Protein AF-A0A2V2ZW55-F1 (afdb_monomer_lite)

Foldseek 3Di:
DDDDPNDCPDDDDPPPPVVVVVLVVCLVPDPHSPVSVVVVVCVNQPAFEKDFDPPDDFQDADPDDFKDWTFIATPVRHTQWIWIWGQDPAFKIAIWTGGPNRIDHQVKMKGWDAPVNCVVVVAPHDDGATEIEMDRLGAPVNNRRYDPVSLNVVVRSQSNLPVDPVNHHHFWYKDKWFFAPSCVSVVRTDQLLVQLVVCVVVVDDNLRSNCRGPRNVSLVVVQQSDKDDDPVQDDNGIHIIIRGHD

pLDDT: mean 88.49, std 9.82, range [54.78, 98.56]

Radius of gyration: 20.96 Å; chains: 1; bounding box: 48×48×54 Å

Secondary structure (DSSP, 8-state):
-EEETTEEEE---TT-HHHHHHHHHHHHTSS-HHHHHHHHHHHHHPPEEEEEPTT--TTPPPSSSSEEEEEEEETTS-EEEEEEEEE-SSSEEEEEEEETTEEEEEEEEEEEE-HHHHHTTT-S--TT--EEEEEE---HHHHTTEESHHHHHHHHHHHHHHHSGGG----EEEEEEEB-GGGGGGTSB-HHHHHHHHHHHTT--HHHHHHHSHHHHHHHHTT--EEE--GGGEETTEEEEEEE--

Sequence (246 aa):
ALVYKGEIIAQGSRYDRAYQKVLQDIRKVSYSPEKVGEILESLVNRRRIVSVETGVNLGITPEKGIKMSFRLIDEFGNYAGELIRAQEKGDKLVYSLSVRGKPQKLNCFTRLLDEKSAQANRLPVYGNERMLMGDFNIPKAITDKYSGLGDLVLSDAMAFYQTNKKFGQLDGVIGWWKKATMYEDYGGQSINLTKFWEARAAGKSIEEAALSTFTGSKMKAKGFGKVRYGLQYITENEVIINFLKK

Structure (mmCIF, N/CA/C/O backbone):
data_AF-A0A2V2ZW55-F1
#
_entry.id   AF-A0A2V2ZW55-F1
#
loop_
_atom_site.group_PDB
_atom_site.id
_atom_site.type_symbol
_atom_site.label_atom_id
_atom_site.label_alt_id
_atom_site.label_comp_id
_atom_site.label_asym_id
_atom_site.label_entity_id
_atom_site.label_seq_id
_atom_site.pdbx_PDB_ins_code
_atom_site.Cartn_x
_atom_site.Cartn_y
_atom_site.Cartn_z
_atom_site.occupancy
_atom_site.B_iso_or_equiv
_atom_site.auth_seq_id
_atom_site.auth_comp_id
_atom_site.auth_asym_id
_atom_site.auth_atom_id
_atom_site.pdbx_PDB_model_num
ATOM 1 N N . ALA A 1 1 ? -18.366 -2.497 17.042 1.00 63.94 1 ALA A N 1
ATOM 2 C CA . ALA A 1 1 ? -19.737 -3.021 16.977 1.00 63.94 1 ALA A CA 1
ATOM 3 C C . ALA A 1 1 ? -19.703 -4.527 17.206 1.00 63.94 1 ALA A C 1
ATOM 5 O O . ALA A 1 1 ? -18.785 -5.176 16.710 1.00 63.94 1 ALA A O 1
ATOM 6 N N . LEU A 1 2 ? -20.650 -5.053 17.980 1.00 63.81 2 LEU A N 1
ATOM 7 C CA . LEU A 1 2 ? -21.027 -6.461 17.997 1.00 63.81 2 LEU A CA 1
ATOM 8 C C . LEU A 1 2 ? -21.855 -6.711 16.734 1.00 63.81 2 LEU A C 1
ATOM 10 O O . LEU A 1 2 ? -22.897 -6.082 16.548 1.00 63.81 2 LEU A O 1
ATOM 14 N N . VAL A 1 3 ? -21.353 -7.578 15.859 1.00 62.31 3 VAL A N 1
ATOM 15 C CA . VAL A 1 3 ? -21.998 -7.913 14.586 1.00 62.31 3 VAL A CA 1
ATOM 16 C C . VAL A 1 3 ? -22.410 -9.373 14.618 1.00 62.31 3 VAL A C 1
ATOM 18 O O . VAL A 1 3 ? -21.582 -10.239 14.899 1.00 62.31 3 VAL A O 1
ATOM 21 N N . TYR A 1 4 ? -23.675 -9.649 14.317 1.00 59.94 4 TYR A N 1
ATOM 22 C CA . TYR A 1 4 ? -24.211 -11.000 14.208 1.00 59.94 4 TYR A CA 1
ATOM 23 C C . TYR A 1 4 ? -24.896 -11.155 12.852 1.00 59.94 4 TYR A C 1
ATOM 25 O O . TYR A 1 4 ? -25.740 -10.346 12.490 1.00 59.94 4 TYR A O 1
ATOM 33 N N . LYS A 1 5 ? -24.493 -12.170 12.074 1.00 69.88 5 LYS A N 1
ATOM 34 C CA . LYS A 1 5 ? -25.012 -12.440 10.715 1.00 69.88 5 LYS A CA 1
ATOM 35 C C . LYS A 1 5 ? -24.990 -11.227 9.762 1.00 69.88 5 LYS A C 1
ATOM 37 O O . LYS A 1 5 ? -25.855 -11.086 8.911 1.00 69.88 5 LYS A O 1
ATOM 42 N N . GLY A 1 6 ? -23.974 -10.374 9.883 1.00 54.78 6 GLY A N 1
ATOM 43 C CA . GLY A 1 6 ? -23.827 -9.177 9.046 1.00 54.78 6 GLY A CA 1
ATOM 44 C C . GLY A 1 6 ? -24.572 -7.943 9.561 1.00 54.78 6 GLY A C 1
ATOM 45 O O . GLY A 1 6 ? -24.378 -6.864 9.013 1.00 54.78 6 GLY A O 1
ATOM 46 N N . GLU A 1 7 ? -25.339 -8.062 10.644 1.00 55.34 7 GLU A N 1
ATOM 47 C CA . GLU A 1 7 ? -26.063 -6.947 11.253 1.00 55.34 7 GLU A CA 1
ATOM 48 C C . GLU A 1 7 ? -25.352 -6.435 12.506 1.00 55.34 7 GLU A C 1
ATOM 50 O O . GLU A 1 7 ? -24.885 -7.211 13.345 1.00 55.34 7 GLU A O 1
ATOM 55 N N . ILE A 1 8 ? -25.274 -5.110 12.652 1.00 62.78 8 ILE A N 1
ATOM 56 C CA . ILE A 1 8 ? -24.780 -4.466 13.872 1.00 62.78 8 ILE A CA 1
ATOM 57 C C . ILE A 1 8 ? -25.882 -4.561 14.932 1.00 62.78 8 ILE A C 1
ATOM 59 O O . ILE A 1 8 ? -26.845 -3.804 14.897 1.00 62.78 8 ILE A O 1
ATOM 63 N N . ILE A 1 9 ? -25.723 -5.477 15.888 1.00 67.81 9 ILE A N 1
ATOM 64 C CA . ILE A 1 9 ? -26.694 -5.685 16.977 1.00 67.81 9 ILE A CA 1
ATOM 65 C C . ILE A 1 9 ? -26.342 -4.903 18.250 1.00 67.81 9 ILE A C 1
ATOM 67 O O . ILE A 1 9 ? -27.190 -4.705 19.113 1.00 67.81 9 ILE A O 1
ATOM 71 N N . ALA A 1 10 ? -25.099 -4.428 18.372 1.00 66.06 10 ALA A N 1
ATOM 72 C CA . ALA A 1 10 ? -24.731 -3.411 19.354 1.00 66.06 10 ALA A CA 1
ATOM 73 C C . ALA A 1 10 ? -23.546 -2.580 18.852 1.00 66.06 10 ALA A C 1
ATOM 75 O O . ALA A 1 10 ? -22.557 -3.114 18.343 1.00 66.06 10 ALA A O 1
ATOM 76 N N . GLN A 1 11 ? -23.594 -1.266 19.041 1.00 61.41 11 GLN A N 1
ATOM 77 C CA . GLN A 1 11 ? -22.502 -0.363 18.695 1.00 61.41 11 GLN A CA 1
ATOM 78 C C . GLN A 1 11 ? -22.090 0.441 19.920 1.00 61.41 11 GLN A C 1
ATOM 80 O O . GLN A 1 11 ? -22.917 1.012 20.618 1.00 61.41 11 GLN A O 1
ATOM 85 N N . GLY A 1 12 ? -20.791 0.472 20.181 1.00 60.84 12 GLY A N 1
ATOM 86 C CA . GLY A 1 12 ? -20.220 1.256 21.256 1.00 60.84 12 GLY A CA 1
ATOM 87 C C . GLY A 1 12 ? -18.705 1.173 21.229 1.00 60.84 12 GLY A C 1
ATOM 88 O O . GLY A 1 12 ? -18.099 0.288 20.610 1.00 60.84 12 GLY A O 1
ATOM 89 N N . SER A 1 13 ? -18.081 2.148 21.871 1.00 59.34 13 SER A N 1
ATOM 90 C CA . SER A 1 13 ? -16.637 2.169 22.040 1.00 59.34 13 SER A CA 1
ATOM 91 C C . SER A 1 13 ? -16.241 1.155 23.110 1.00 59.34 13 SER A C 1
ATOM 93 O O . SER A 1 13 ? -16.881 1.076 24.151 1.00 59.34 13 SER A O 1
ATOM 95 N N . ARG A 1 14 ? -15.105 0.461 22.956 1.00 59.03 14 ARG A N 1
ATOM 96 C CA . ARG A 1 14 ? -14.516 -0.322 24.066 1.00 59.03 14 ARG A CA 1
ATOM 97 C C . ARG A 1 14 ? -14.163 0.535 25.296 1.00 59.03 14 ARG A C 1
ATOM 99 O O . ARG A 1 14 ? -13.727 -0.004 26.304 1.00 59.03 14 ARG A O 1
ATOM 106 N N . TYR A 1 15 ? -14.275 1.855 25.188 1.00 57.09 15 TYR A N 1
ATOM 107 C CA . TYR A 1 15 ? -14.063 2.820 26.266 1.00 57.09 15 TYR A CA 1
ATOM 108 C C . TYR A 1 15 ? -15.358 3.336 26.881 1.00 57.09 15 TYR A C 1
ATOM 110 O O . TYR A 1 15 ? -15.317 3.993 27.917 1.00 57.09 15 TYR A O 1
ATOM 118 N N . ASP A 1 16 ? -16.490 3.054 26.247 1.00 69.12 16 ASP A N 1
ATOM 119 C CA . ASP A 1 16 ? -17.788 3.392 26.790 1.00 69.12 16 ASP A CA 1
ATOM 120 C C . ASP A 1 16 ? -18.096 2.408 27.926 1.00 69.12 16 ASP A C 1
ATOM 122 O O . ASP A 1 16 ? -18.148 1.192 27.724 1.00 69.12 16 ASP A O 1
ATOM 126 N N . ARG A 1 17 ? -18.251 2.939 29.144 1.00 72.12 17 ARG A N 1
ATOM 127 C CA . ARG A 1 17 ? -18.572 2.135 30.329 1.00 72.12 17 ARG A CA 1
ATOM 128 C C . ARG A 1 17 ? -19.921 1.438 30.186 1.00 72.12 17 ARG A C 1
ATOM 130 O O . ARG A 1 17 ? -20.047 0.320 30.675 1.00 72.12 17 ARG A O 1
ATOM 137 N N . ALA A 1 18 ? -20.896 2.059 29.522 1.00 75.38 18 ALA A N 1
ATOM 138 C CA . ALA A 1 18 ? -22.182 1.437 29.242 1.00 75.38 18 ALA A CA 1
ATOM 139 C C . ALA A 1 18 ? -22.002 0.271 28.268 1.00 75.38 18 ALA A C 1
ATOM 141 O O . ALA A 1 18 ? -22.482 -0.824 28.542 1.00 75.38 18 ALA A O 1
ATOM 142 N N . TYR A 1 19 ? -21.213 0.451 27.204 1.00 73.44 19 TYR A N 1
ATOM 143 C CA . TYR A 1 19 ? -20.900 -0.639 26.275 1.00 73.44 19 TYR A CA 1
ATOM 144 C C . TYR A 1 19 ? -20.142 -1.785 26.960 1.00 73.44 19 TYR A C 1
ATOM 146 O O . TYR A 1 19 ? -20.514 -2.943 26.819 1.00 73.44 19 TYR A O 1
ATOM 154 N N . GLN A 1 20 ? -19.118 -1.481 27.762 1.00 71.81 20 GLN A N 1
ATOM 155 C CA . GLN A 1 20 ? -18.374 -2.486 28.531 1.00 71.81 20 GLN A CA 1
ATOM 156 C C . GLN A 1 20 ? -19.263 -3.229 29.531 1.00 71.81 20 GLN A C 1
ATOM 158 O O . GLN A 1 20 ? -19.159 -4.449 29.655 1.00 71.81 20 GLN A O 1
ATOM 163 N N . LYS A 1 21 ? -20.163 -2.511 30.210 1.00 79.81 21 LYS A N 1
ATOM 164 C CA . LYS A 1 21 ? -21.155 -3.112 31.103 1.00 79.81 21 LYS A CA 1
ATOM 165 C C . LYS A 1 21 ? -22.078 -4.055 30.332 1.00 79.81 21 LYS A C 1
ATOM 167 O O . LYS A 1 21 ? -22.235 -5.189 30.756 1.00 79.81 21 LYS A O 1
ATOM 172 N N . VAL A 1 22 ? -22.582 -3.643 29.168 1.00 80.31 22 VAL A N 1
ATOM 173 C CA . VAL A 1 22 ? -23.398 -4.497 28.291 1.00 80.31 22 VAL A CA 1
ATOM 174 C C . VAL A 1 22 ? -22.642 -5.764 27.882 1.00 80.31 22 VAL A C 1
ATOM 176 O O . VAL A 1 22 ? -23.205 -6.848 27.973 1.00 80.31 22 VAL A O 1
ATOM 179 N N . LEU A 1 23 ? -21.362 -5.677 27.499 1.00 77.94 23 LEU A N 1
ATOM 180 C CA . LEU A 1 23 ? -20.570 -6.870 27.161 1.00 77.94 23 LEU A CA 1
ATOM 181 C C . LEU A 1 23 ? -20.396 -7.819 28.361 1.00 77.94 23 LEU A C 1
ATOM 183 O O . LEU A 1 23 ? -20.484 -9.036 28.203 1.00 77.94 23 LEU A O 1
ATOM 187 N N . GLN A 1 24 ? -20.165 -7.276 29.559 1.00 79.50 24 GLN A N 1
ATOM 188 C CA . GLN A 1 24 ? -20.060 -8.064 30.792 1.00 79.50 24 GLN A CA 1
ATOM 189 C C . GLN A 1 24 ? -21.393 -8.697 31.186 1.00 79.50 24 GLN A C 1
ATOM 191 O O . GLN A 1 24 ? -21.426 -9.860 31.582 1.00 79.50 24 GLN A O 1
ATOM 196 N N . ASP A 1 25 ? -22.487 -7.955 31.056 1.00 83.25 25 ASP A N 1
ATOM 197 C CA . ASP A 1 25 ? -23.827 -8.441 31.359 1.00 83.25 25 ASP A CA 1
ATOM 198 C C . ASP A 1 25 ? -24.213 -9.556 30.376 1.00 83.25 25 ASP A C 1
ATOM 200 O O . ASP A 1 25 ? -24.638 -10.618 30.825 1.00 83.25 25 ASP A O 1
ATOM 204 N N . ILE A 1 26 ? -23.926 -9.398 29.074 1.00 80.50 26 ILE A N 1
ATOM 205 C CA . ILE A 1 26 ? -24.068 -10.462 28.061 1.00 80.50 26 ILE A CA 1
ATOM 206 C C . ILE A 1 26 ? -23.281 -11.706 28.475 1.00 80.50 26 ILE A C 1
ATOM 208 O O . ILE A 1 26 ? -23.831 -12.806 28.472 1.00 80.50 26 ILE A O 1
ATOM 212 N N . ARG A 1 27 ? -22.011 -11.554 28.869 1.00 79.06 27 ARG A N 1
ATOM 213 C CA . ARG A 1 27 ? -21.183 -12.688 29.303 1.00 79.06 27 ARG A CA 1
ATOM 214 C C . ARG A 1 27 ? -21.785 -13.416 30.508 1.00 79.06 27 ARG A C 1
ATOM 216 O O . ARG A 1 27 ? -21.804 -14.642 30.513 1.00 79.06 27 ARG A O 1
ATOM 223 N N . LYS A 1 28 ? -22.282 -12.680 31.506 1.00 81.06 28 LYS A N 1
ATOM 224 C CA . LYS A 1 28 ? -22.847 -13.243 32.747 1.00 81.06 28 LYS A CA 1
ATOM 225 C C . LYS A 1 28 ? -24.139 -14.021 32.527 1.00 81.06 28 LYS A C 1
ATOM 227 O O . LYS A 1 28 ? -24.356 -15.015 33.207 1.00 81.06 28 LYS A O 1
ATOM 232 N N . VAL A 1 29 ? -24.991 -13.564 31.611 1.00 80.25 29 VAL A N 1
ATOM 233 C CA . VAL A 1 29 ? -26.292 -14.201 31.334 1.00 80.25 29 VAL A CA 1
ATOM 234 C C . VAL A 1 29 ? -26.215 -15.267 30.237 1.00 80.25 29 VAL A C 1
ATOM 236 O O . VAL A 1 29 ? -27.233 -15.836 29.849 1.00 80.25 29 VAL A O 1
ATOM 239 N N . SER A 1 30 ? -25.019 -15.533 29.709 1.00 76.38 30 SER A N 1
ATOM 240 C CA . SER A 1 30 ? -24.812 -16.500 28.634 1.00 76.38 30 SER A CA 1
ATOM 241 C C . SER A 1 30 ? -24.722 -17.929 29.155 1.00 76.38 30 SER A C 1
ATOM 243 O O . SER A 1 30 ? -24.063 -18.197 30.151 1.00 76.38 30 SER A O 1
ATOM 245 N N . TYR A 1 31 ? -25.300 -18.870 28.404 1.00 77.88 31 TYR A N 1
ATOM 246 C CA . TYR A 1 31 ? -25.248 -20.307 28.707 1.00 77.88 31 TYR A CA 1
ATOM 247 C C . TYR A 1 31 ? -23.815 -20.877 28.741 1.00 77.88 31 TYR A C 1
ATOM 249 O O . TYR A 1 31 ? -23.550 -21.855 29.428 1.00 77.88 31 TYR A O 1
ATOM 257 N N . SER A 1 32 ? -22.879 -20.259 28.010 1.00 82.69 32 SER A N 1
ATOM 258 C CA . SER A 1 32 ? -21.445 -20.573 28.060 1.00 82.69 32 SER A CA 1
ATOM 259 C C . SER A 1 32 ? -20.629 -19.275 28.176 1.00 82.69 32 SER A C 1
ATOM 261 O O . SER A 1 32 ? -20.260 -18.680 27.155 1.00 82.69 32 SER A O 1
ATOM 263 N N . PRO A 1 33 ? -20.387 -18.789 29.407 1.00 80.00 33 PRO A N 1
ATOM 264 C CA . PRO A 1 33 ? -19.668 -17.539 29.668 1.00 80.00 33 PRO A CA 1
ATOM 265 C C . PRO A 1 33 ? -18.233 -17.516 29.131 1.00 80.00 33 PRO A C 1
ATOM 267 O O . PRO A 1 33 ? -17.718 -16.446 28.792 1.00 80.00 33 PRO A O 1
ATOM 270 N N . GLU A 1 34 ? -17.580 -18.674 29.054 1.00 79.38 34 GLU A N 1
ATOM 271 C CA . GLU A 1 34 ? -16.225 -18.841 28.521 1.00 79.38 34 GLU A CA 1
ATOM 272 C C . GLU A 1 34 ? -16.229 -18.596 27.014 1.00 79.38 34 GLU A C 1
ATOM 274 O O . GLU A 1 34 ? -15.548 -17.693 26.528 1.00 79.38 34 GLU A O 1
ATOM 279 N N . LYS A 1 35 ? -17.096 -19.312 26.288 1.00 77.19 35 LYS A N 1
ATOM 280 C CA . LYS A 1 35 ? -17.226 -19.197 24.832 1.00 77.19 35 LYS A CA 1
ATOM 281 C C . LYS A 1 35 ? -17.661 -17.798 24.405 1.00 77.19 35 LYS A C 1
ATOM 283 O O . LYS A 1 35 ? -17.165 -17.256 23.422 1.00 77.19 35 LYS A O 1
ATOM 288 N N . VAL A 1 36 ? -18.578 -17.181 25.151 1.00 77.12 36 VAL A N 1
ATOM 289 C CA . VAL A 1 36 ? -18.979 -15.791 24.895 1.00 77.12 36 VAL A CA 1
ATOM 290 C C . VAL A 1 36 ? -17.847 -14.819 25.228 1.00 77.12 36 VAL A C 1
ATOM 292 O O . VAL A 1 36 ? -17.640 -13.867 24.480 1.00 77.12 36 VAL A O 1
ATOM 295 N N . GLY A 1 37 ? -17.062 -15.079 26.276 1.00 74.50 37 GLY A N 1
ATOM 296 C CA . GLY A 1 37 ? -15.841 -14.328 26.575 1.00 74.50 37 GLY A CA 1
ATOM 297 C C . GLY A 1 37 ? -14.860 -14.303 25.399 1.00 74.50 37 GLY A C 1
ATOM 298 O O . GLY A 1 37 ? -14.456 -13.221 24.974 1.00 74.50 37 GLY A O 1
ATOM 299 N N . GLU A 1 38 ? -14.558 -15.464 24.816 1.00 77.44 38 GLU A N 1
ATOM 300 C CA . GLU A 1 38 ? -13.671 -15.591 23.647 1.00 77.44 38 GLU A CA 1
ATOM 301 C C . GLU A 1 38 ? -14.188 -14.802 22.434 1.00 77.44 38 GLU A C 1
ATOM 303 O O . GLU A 1 38 ? -13.438 -14.069 21.781 1.00 77.44 38 GLU A O 1
ATOM 308 N N . ILE A 1 39 ? -15.493 -14.892 22.151 1.00 76.12 39 ILE A N 1
ATOM 309 C CA . ILE A 1 39 ? -16.126 -14.145 21.055 1.00 76.12 39 ILE A CA 1
ATOM 310 C C . ILE A 1 39 ? -15.987 -12.636 21.285 1.00 76.12 39 ILE A C 1
ATOM 312 O O . ILE A 1 39 ? -15.598 -11.901 20.374 1.00 76.12 39 ILE A O 1
ATOM 316 N N . LEU A 1 40 ? -16.264 -12.161 22.499 1.00 73.81 40 LEU A N 1
ATOM 317 C CA . LEU A 1 40 ? -16.156 -10.745 22.843 1.00 73.81 40 LEU A CA 1
ATOM 318 C C . LEU A 1 40 ? -14.712 -10.237 22.745 1.00 73.81 40 LEU A C 1
ATOM 320 O O . LEU A 1 40 ? -14.482 -9.152 22.204 1.00 73.81 40 LEU A O 1
ATOM 324 N N . GLU A 1 41 ? -13.731 -11.019 23.194 1.00 74.50 41 GLU A N 1
ATOM 325 C CA . GLU A 1 41 ? -12.313 -10.678 23.037 1.00 74.50 41 GLU A CA 1
ATOM 326 C C . GLU A 1 41 ? -11.901 -10.597 21.567 1.00 74.50 41 GLU A C 1
ATOM 328 O O . GLU A 1 41 ? -11.230 -9.635 21.174 1.00 74.50 41 GLU A O 1
ATOM 333 N N . SER A 1 42 ? -12.363 -11.537 20.735 1.00 74.50 42 SER A N 1
ATOM 334 C CA . SER A 1 42 ? -12.105 -11.515 19.291 1.00 74.50 42 SER A CA 1
ATOM 335 C C . SER A 1 42 ? -12.645 -10.239 18.635 1.00 74.50 42 SER A C 1
ATOM 337 O O . SER A 1 42 ? -11.983 -9.653 17.782 1.00 74.50 42 SER A O 1
ATOM 339 N N . LEU A 1 43 ? -13.792 -9.728 19.095 1.00 72.00 43 LEU A N 1
ATOM 340 C CA . LEU A 1 43 ? -14.396 -8.490 18.595 1.00 72.00 43 LEU A CA 1
ATOM 341 C C . LEU A 1 43 ? -13.648 -7.241 19.069 1.00 72.00 43 LEU A C 1
ATOM 343 O O . LEU A 1 43 ? -13.529 -6.262 18.328 1.00 72.00 43 LEU A O 1
ATOM 347 N N . VAL A 1 44 ? -13.137 -7.250 20.301 1.00 71.50 44 VAL A N 1
ATOM 348 C CA . VAL A 1 44 ? -12.373 -6.126 20.865 1.00 71.50 44 VAL A CA 1
ATOM 349 C C . VAL A 1 44 ? -10.978 -6.023 20.242 1.00 71.50 44 VAL A C 1
ATOM 351 O O . VAL A 1 44 ? -10.494 -4.904 20.006 1.00 71.50 44 VAL A O 1
ATOM 354 N N . ASN A 1 45 ? -10.356 -7.171 19.968 1.00 75.50 45 ASN A N 1
ATOM 355 C CA . ASN A 1 45 ? -8.991 -7.296 19.454 1.00 75.50 45 ASN A CA 1
ATOM 356 C C . ASN A 1 45 ? -8.922 -7.546 17.943 1.00 75.50 45 ASN A C 1
ATOM 358 O O . ASN A 1 45 ? -7.829 -7.722 17.406 1.00 75.50 45 ASN A O 1
ATOM 362 N N . ARG A 1 46 ? -10.062 -7.514 17.245 1.00 83.94 46 ARG A N 1
ATOM 363 C CA . ARG A 1 46 ? -10.119 -7.664 15.790 1.00 83.94 46 ARG A CA 1
ATOM 364 C C . ARG A 1 46 ? -9.205 -6.665 15.080 1.00 83.94 46 ARG A C 1
ATOM 366 O O . ARG A 1 46 ? -9.108 -5.489 15.459 1.00 83.94 46 ARG A O 1
ATOM 373 N N . ARG A 1 47 ? -8.633 -7.118 13.968 1.00 90.56 47 ARG A N 1
ATOM 374 C CA . ARG A 1 47 ? -8.034 -6.245 12.961 1.00 90.56 47 ARG A CA 1
ATOM 375 C C . ARG A 1 47 ? -9.129 -5.370 12.350 1.00 90.56 47 ARG A C 1
ATOM 377 O O . ARG A 1 47 ? -10.153 -5.884 11.908 1.00 90.56 47 ARG A O 1
ATOM 384 N N . ARG A 1 48 ? -8.927 -4.056 12.342 1.00 91.00 48 ARG A N 1
ATOM 385 C CA . ARG A 1 48 ? -9.890 -3.072 11.825 1.00 91.00 48 ARG A CA 1
ATOM 386 C C . ARG A 1 48 ? -9.566 -2.736 10.381 1.00 91.00 48 ARG A C 1
ATOM 388 O O . ARG A 1 48 ? -8.393 -2.556 10.043 1.00 91.00 48 ARG A O 1
ATOM 395 N N . ILE A 1 49 ? -10.578 -2.630 9.533 1.00 93.75 49 ILE A N 1
ATOM 396 C CA . ILE A 1 49 ? -10.410 -2.090 8.182 1.00 93.75 49 ILE A CA 1
ATOM 397 C C . ILE A 1 49 ? -10.587 -0.583 8.290 1.00 93.75 49 ILE A C 1
ATOM 399 O O . ILE A 1 49 ? -11.658 -0.129 8.677 1.00 93.75 49 ILE A O 1
ATOM 403 N N . VAL A 1 50 ? -9.531 0.185 8.012 1.00 95.06 50 VAL A N 1
ATOM 404 C CA . VAL A 1 50 ? -9.583 1.646 8.128 1.00 95.06 50 VAL A CA 1
ATOM 405 C C . VAL A 1 50 ? -9.690 2.325 6.774 1.00 95.06 50 VAL A C 1
ATOM 407 O O . VAL A 1 50 ? -9.078 1.903 5.791 1.00 95.06 50 VAL A O 1
ATOM 410 N N . SER A 1 51 ? -10.449 3.412 6.757 1.00 95.06 51 SER A N 1
ATOM 411 C CA . SER A 1 51 ? -10.637 4.302 5.614 1.00 95.06 51 SER A CA 1
ATOM 412 C C . SER A 1 51 ? -10.763 5.748 6.097 1.00 95.06 51 SER A C 1
ATOM 414 O O . SER A 1 51 ? -10.844 5.998 7.301 1.00 95.06 51 SER A O 1
ATOM 416 N N . VAL A 1 52 ? -10.728 6.703 5.170 1.00 94.69 52 VAL A N 1
ATOM 417 C CA . VAL A 1 52 ? -11.087 8.097 5.467 1.00 94.69 52 VAL A CA 1
ATOM 418 C C . VAL A 1 52 ? -12.600 8.265 5.433 1.00 94.69 52 VAL A C 1
ATOM 420 O O . VAL A 1 52 ? -13.294 7.490 4.779 1.00 94.69 52 VAL A O 1
ATOM 423 N N . GLU A 1 53 ? -13.109 9.278 6.131 1.00 88.19 53 GLU A N 1
ATOM 424 C CA . GLU A 1 53 ? -14.534 9.612 6.092 1.00 88.19 53 GLU A CA 1
ATOM 425 C C . GLU A 1 53 ? -15.005 9.921 4.660 1.00 88.19 53 GLU A C 1
ATOM 427 O O . GLU A 1 53 ? -14.274 10.481 3.837 1.00 88.19 53 GLU A O 1
ATOM 432 N N . THR A 1 54 ? -16.245 9.540 4.353 1.00 82.88 54 THR A N 1
ATOM 433 C CA . THR A 1 54 ? -16.859 9.796 3.047 1.00 82.88 54 THR A CA 1
ATOM 434 C C . THR A 1 54 ? -16.880 11.295 2.748 1.00 82.88 54 THR A C 1
ATOM 436 O O . THR A 1 54 ? -17.228 12.100 3.607 1.00 82.88 54 THR A O 1
ATOM 439 N N . GLY A 1 55 ? -16.528 11.673 1.516 1.00 82.06 55 GLY A N 1
ATOM 440 C CA . GLY A 1 55 ? -16.472 13.076 1.086 1.00 82.06 55 GLY A CA 1
ATOM 441 C C . GLY A 1 55 ? -15.134 13.772 1.356 1.00 82.06 55 GLY A C 1
ATOM 442 O O . GLY A 1 55 ? -14.954 14.917 0.948 1.00 82.06 55 GLY A O 1
ATOM 443 N N . VAL A 1 56 ? -14.170 13.092 1.987 1.00 88.44 56 VAL A N 1
ATOM 444 C CA . VAL A 1 56 ? -12.802 13.603 2.117 1.00 88.44 56 VAL A CA 1
ATOM 445 C C . VAL A 1 56 ? -12.076 13.498 0.775 1.00 88.44 56 VAL A C 1
ATOM 447 O O . VAL A 1 56 ? -11.867 12.409 0.240 1.00 88.44 56 VAL A O 1
ATOM 450 N N . ASN A 1 57 ? -11.637 14.643 0.254 1.00 88.81 57 ASN A N 1
ATOM 451 C CA . ASN A 1 57 ? -10.806 14.700 -0.943 1.00 88.81 57 ASN A CA 1
ATOM 452 C C . ASN A 1 57 ? -9.355 14.359 -0.590 1.00 88.81 57 ASN A C 1
ATOM 454 O O . ASN A 1 57 ? -8.692 15.095 0.138 1.00 88.81 57 ASN A O 1
ATOM 458 N N . LEU A 1 58 ? -8.850 13.250 -1.128 1.00 92.69 58 LEU A N 1
ATOM 459 C CA . LEU A 1 58 ? -7.433 12.903 -1.040 1.00 92.69 58 LEU A CA 1
ATOM 460 C C . LEU A 1 58 ? -6.591 13.783 -1.974 1.00 92.69 58 LEU A C 1
ATOM 462 O O . LEU A 1 58 ? -7.096 14.378 -2.925 1.00 92.69 58 LEU A O 1
ATOM 466 N N . GLY A 1 59 ? -5.289 13.865 -1.716 1.00 90.12 59 GLY A N 1
ATOM 467 C CA . GLY A 1 59 ? -4.346 14.595 -2.564 1.00 90.12 59 GLY A CA 1
ATOM 468 C C . GLY A 1 59 ? -4.340 16.113 -2.381 1.00 90.12 59 GLY A C 1
ATOM 469 O O . GLY A 1 59 ? -3.391 16.760 -2.813 1.00 90.12 59 GLY A O 1
ATOM 470 N N . ILE A 1 60 ? -5.322 16.686 -1.680 1.00 89.00 60 ILE A N 1
ATOM 471 C CA . ILE A 1 60 ? -5.407 18.135 -1.452 1.00 89.00 60 ILE A CA 1
ATOM 472 C C . ILE A 1 60 ? -4.183 18.660 -0.698 1.00 89.00 60 ILE A C 1
ATOM 474 O O . ILE A 1 60 ? -3.688 18.021 0.228 1.00 89.00 60 ILE A O 1
ATOM 478 N N . THR A 1 61 ? -3.670 19.826 -1.076 1.00 84.25 61 THR A N 1
ATOM 479 C CA . THR A 1 61 ? -2.610 20.514 -0.326 1.00 84.25 61 THR A CA 1
ATOM 480 C C . THR A 1 61 ? -3.185 21.203 0.913 1.00 84.25 61 THR A C 1
ATOM 482 O O . THR A 1 61 ? -4.308 21.700 0.850 1.00 84.25 61 THR A O 1
ATOM 485 N N . PRO A 1 62 ? -2.449 21.264 2.038 1.00 82.44 62 PRO A N 1
ATOM 486 C CA . PRO A 1 62 ? -2.894 22.026 3.201 1.00 82.44 62 PRO A CA 1
ATOM 487 C C . PRO A 1 62 ? -2.986 23.518 2.880 1.00 82.44 62 PRO A C 1
ATOM 489 O O . PRO A 1 62 ? -2.100 24.067 2.231 1.00 82.44 62 PRO A O 1
ATOM 492 N N . GLU A 1 63 ? -4.037 24.178 3.372 1.00 75.75 63 GLU A N 1
ATOM 493 C CA . GLU A 1 63 ? -4.200 25.635 3.243 1.00 75.75 63 GLU A CA 1
ATOM 494 C C . GLU A 1 63 ? -3.088 26.399 3.976 1.00 75.75 63 GLU A C 1
ATOM 496 O O . GLU A 1 63 ? -2.659 27.466 3.540 1.00 75.75 63 GLU A O 1
ATOM 501 N N . LYS A 1 64 ? -2.609 25.845 5.100 1.00 73.88 64 LYS A N 1
ATOM 502 C CA . LYS A 1 64 ? -1.506 26.383 5.904 1.00 73.88 64 LYS A CA 1
ATOM 503 C C . LYS A 1 64 ? -0.604 25.256 6.408 1.00 73.88 64 LYS A C 1
ATOM 505 O O . LYS A 1 64 ? -1.080 24.222 6.869 1.00 73.88 64 LYS A O 1
ATOM 510 N N . GLY A 1 65 ? 0.708 25.491 6.395 1.00 77.00 65 GLY A N 1
ATOM 511 C CA . GLY A 1 65 ? 1.714 24.541 6.878 1.00 77.00 65 GLY A CA 1
ATOM 512 C C . GLY A 1 65 ? 2.055 23.432 5.876 1.00 77.00 65 GLY A C 1
ATOM 513 O O . GLY A 1 65 ? 1.735 23.517 4.698 1.00 77.00 65 GLY A O 1
ATOM 514 N N . ILE A 1 66 ? 2.749 22.394 6.352 1.00 80.50 66 ILE A N 1
ATOM 515 C CA . ILE A 1 66 ? 3.267 21.286 5.520 1.00 80.50 66 ILE A CA 1
ATOM 516 C C . ILE A 1 66 ? 2.557 19.947 5.762 1.00 80.50 66 ILE A C 1
ATOM 518 O O . ILE A 1 66 ? 2.899 18.947 5.130 1.00 80.50 66 ILE A O 1
ATOM 522 N N . LYS A 1 67 ? 1.608 19.903 6.707 1.00 89.31 67 LYS A N 1
ATOM 523 C CA . LYS A 1 67 ? 0.937 18.676 7.154 1.00 89.31 67 LYS A CA 1
ATOM 524 C C . LYS A 1 67 ? -0.539 18.687 6.779 1.00 89.31 67 LYS A C 1
ATOM 526 O O . LYS A 1 67 ? -1.212 19.691 6.976 1.00 89.31 67 LYS A O 1
ATOM 531 N N . MET A 1 68 ? -1.028 17.547 6.309 1.00 92.25 68 MET A N 1
ATOM 532 C CA . MET A 1 68 ? -2.444 17.246 6.106 1.00 92.25 68 MET A CA 1
ATOM 533 C C . MET A 1 68 ? -2.819 16.083 7.027 1.00 92.25 68 MET A C 1
ATOM 535 O O . MET A 1 68 ? -2.088 15.093 7.070 1.00 92.25 68 MET A O 1
ATOM 539 N N . SER A 1 69 ? -3.921 16.203 7.768 1.00 92.75 69 SER A N 1
ATOM 540 C CA . SER A 1 69 ? -4.428 15.146 8.652 1.00 92.75 69 SER A CA 1
ATOM 541 C C . SER A 1 69 ? -5.733 14.596 8.094 1.00 92.75 69 SER A C 1
ATOM 543 O O . SER A 1 69 ? -6.650 15.358 7.799 1.00 92.75 69 SER A O 1
ATOM 545 N N . PHE A 1 70 ? -5.817 13.277 7.970 1.00 94.44 70 PHE A N 1
ATOM 546 C CA . PHE A 1 70 ? -7.010 12.568 7.543 1.00 94.44 70 PHE A CA 1
ATOM 547 C C . PHE A 1 70 ? -7.552 11.751 8.705 1.00 94.44 70 PHE A C 1
ATOM 549 O O . PHE A 1 70 ? -6.894 10.828 9.192 1.00 94.44 70 PHE A O 1
ATOM 556 N N . ARG A 1 71 ? -8.773 12.066 9.131 1.00 95.06 71 ARG A N 1
ATOM 557 C CA . ARG A 1 71 ? -9.485 11.283 10.136 1.00 95.06 71 ARG A CA 1
ATOM 558 C C . ARG A 1 71 ? -9.777 9.885 9.592 1.00 95.06 71 ARG A C 1
ATOM 560 O O . ARG A 1 71 ? -10.368 9.740 8.524 1.00 95.06 71 ARG A O 1
ATOM 567 N N . LEU A 1 72 ? -9.353 8.866 10.336 1.00 95.31 72 LEU A N 1
ATOM 568 C CA . LEU A 1 72 ? -9.583 7.465 10.007 1.00 95.31 72 LEU A CA 1
ATOM 569 C C . LEU A 1 72 ? -10.789 6.930 10.769 1.00 95.31 72 LEU A C 1
ATOM 571 O O . LEU A 1 72 ? -10.878 7.082 11.992 1.00 95.31 72 LEU A O 1
ATOM 575 N N . ILE A 1 73 ? -11.655 6.227 10.051 1.00 93.06 73 ILE A N 1
ATOM 576 C CA . ILE A 1 73 ? -12.771 5.462 10.598 1.00 93.06 73 ILE A CA 1
ATOM 577 C C . ILE A 1 73 ? -12.587 3.975 10.304 1.00 93.06 73 ILE A C 1
ATOM 579 O O . ILE A 1 73 ? -11.990 3.600 9.292 1.00 93.06 73 ILE A O 1
ATOM 583 N N . ASP A 1 74 ? -13.061 3.130 11.217 1.00 90.69 74 ASP A N 1
ATOM 584 C CA . ASP A 1 74 ? -13.183 1.695 10.981 1.00 90.69 74 ASP A CA 1
ATOM 585 C C . ASP A 1 74 ? -14.412 1.376 10.111 1.00 90.69 74 ASP A C 1
ATOM 587 O O . ASP A 1 74 ? -15.220 2.254 9.805 1.00 90.69 74 ASP A O 1
ATOM 591 N N . GLU A 1 75 ? -14.577 0.115 9.718 1.00 87.00 75 GLU A N 1
ATOM 592 C CA . GLU A 1 75 ? -15.693 -0.345 8.875 1.00 87.00 75 GLU A CA 1
ATOM 593 C C . GLU A 1 75 ? -17.086 -0.161 9.507 1.00 87.00 75 GLU A C 1
ATOM 595 O O . GLU A 1 75 ? -18.096 -0.394 8.852 1.00 87.00 75 GLU A O 1
ATOM 600 N N . PHE A 1 76 ? -17.153 0.264 10.770 1.00 83.88 76 PHE A N 1
ATOM 601 C CA . PHE A 1 76 ? -18.388 0.579 11.484 1.00 83.88 76 PHE A CA 1
ATOM 602 C C . PHE A 1 76 ? -18.523 2.082 11.777 1.00 83.88 76 PHE A C 1
ATOM 604 O O . PHE A 1 76 ? -19.332 2.474 12.618 1.00 83.88 76 PHE A O 1
ATOM 611 N N . GLY A 1 77 ? -17.697 2.927 11.153 1.00 84.44 77 GLY A N 1
ATOM 612 C CA . GLY A 1 77 ? -17.713 4.378 11.345 1.00 84.44 77 GLY A CA 1
ATOM 613 C C . GLY A 1 77 ? -17.085 4.855 12.657 1.00 84.44 77 GLY A C 1
ATOM 614 O O . GLY A 1 77 ? -17.162 6.041 12.977 1.00 84.44 77 GLY A O 1
ATOM 615 N N . ASN A 1 78 ? -16.450 3.976 13.443 1.00 84.69 78 ASN A N 1
ATOM 616 C CA . ASN A 1 78 ? -15.810 4.400 14.688 1.00 84.69 78 ASN A CA 1
ATOM 617 C C . ASN A 1 78 ? -14.453 5.031 14.393 1.00 84.69 78 ASN A C 1
ATOM 619 O O . ASN A 1 78 ? -13.663 4.496 13.619 1.00 84.69 78 ASN A O 1
ATOM 623 N N . TYR A 1 79 ? -14.130 6.108 15.104 1.00 88.38 79 TYR A N 1
ATOM 624 C CA . TYR A 1 79 ? -12.817 6.736 15.015 1.00 88.38 79 TYR A CA 1
ATOM 625 C C . TYR A 1 79 ? -11.680 5.742 15.329 1.00 88.38 79 TYR A C 1
ATOM 627 O O . TYR A 1 79 ? -11.634 5.120 16.400 1.00 88.38 79 TYR A O 1
ATOM 635 N N . ALA A 1 80 ? -10.745 5.612 14.389 1.00 90.56 80 ALA A N 1
ATOM 636 C CA . ALA A 1 80 ? -9.601 4.705 14.448 1.00 90.56 80 ALA A CA 1
ATOM 637 C C . ALA A 1 80 ? -8.257 5.432 14.630 1.00 90.56 80 ALA A C 1
ATOM 639 O O . ALA A 1 80 ? -7.280 4.805 15.044 1.00 90.56 80 ALA A O 1
ATOM 640 N N . GLY A 1 81 ? -8.208 6.741 14.378 1.00 93.56 81 GLY A N 1
ATOM 641 C CA . GLY A 1 81 ? -6.995 7.549 14.466 1.00 93.56 81 GLY A CA 1
ATOM 642 C C . GLY A 1 81 ? -6.948 8.619 13.383 1.00 93.56 81 GLY A C 1
ATOM 643 O O . GLY A 1 81 ? -7.969 8.968 12.796 1.00 93.56 81 GLY A O 1
ATOM 644 N N . GLU A 1 82 ? -5.751 9.113 13.099 1.00 95.50 82 GLU A N 1
ATOM 645 C CA . GLU A 1 82 ? -5.493 10.048 12.006 1.00 95.50 82 GLU A CA 1
ATOM 646 C C . GLU A 1 82 ? -4.282 9.599 11.198 1.00 95.50 82 GLU A C 1
ATOM 648 O O . GLU A 1 82 ? -3.224 9.317 11.766 1.00 95.50 82 GLU A O 1
ATOM 653 N N . LEU A 1 83 ? -4.421 9.562 9.876 1.00 95.69 83 LEU A N 1
ATOM 654 C CA . LEU A 1 83 ? -3.288 9.455 8.967 1.00 95.69 83 LEU A CA 1
ATOM 655 C C . LEU A 1 83 ? -2.792 10.865 8.664 1.00 95.69 83 LEU A C 1
ATOM 657 O O . LEU A 1 83 ? -3.531 11.688 8.135 1.00 95.69 83 LEU A O 1
ATOM 661 N N . ILE A 1 84 ? -1.534 11.141 8.974 1.00 94.56 84 ILE A N 1
ATOM 662 C CA . ILE A 1 84 ? -0.929 12.451 8.776 1.00 94.56 84 ILE A CA 1
ATOM 663 C C . ILE A 1 84 ? 0.074 12.335 7.638 1.00 94.56 84 ILE A C 1
ATOM 665 O O . ILE A 1 84 ? 1.056 11.598 7.743 1.00 94.56 84 ILE A O 1
ATOM 669 N N . ARG A 1 85 ? -0.146 13.091 6.566 1.00 94.38 85 ARG A N 1
ATOM 670 C CA . ARG A 1 85 ? 0.832 13.277 5.495 1.00 94.38 85 ARG A CA 1
ATOM 671 C C . ARG A 1 85 ? 1.622 14.554 5.741 1.00 94.38 85 ARG A C 1
ATOM 673 O O . ARG A 1 85 ? 1.033 15.597 6.017 1.00 94.38 85 ARG A O 1
ATOM 680 N N . ALA A 1 86 ? 2.935 14.504 5.554 1.00 92.62 86 ALA A N 1
ATOM 681 C CA . ALA A 1 86 ? 3.782 15.686 5.450 1.00 92.62 86 ALA A CA 1
ATOM 682 C C . ALA A 1 86 ? 4.547 15.688 4.123 1.00 92.62 86 ALA A C 1
ATOM 684 O O . ALA A 1 86 ? 5.028 14.644 3.680 1.00 92.62 86 ALA A O 1
ATOM 685 N N . GLN A 1 87 ? 4.678 16.861 3.506 1.00 90.06 87 GLN A N 1
ATOM 686 C CA . GLN A 1 87 ? 5.594 17.058 2.384 1.00 90.06 87 GLN A CA 1
ATOM 687 C C . GLN A 1 87 ? 6.961 17.507 2.920 1.00 90.06 87 GLN A C 1
ATOM 689 O O . GLN A 1 87 ? 7.059 18.527 3.602 1.00 9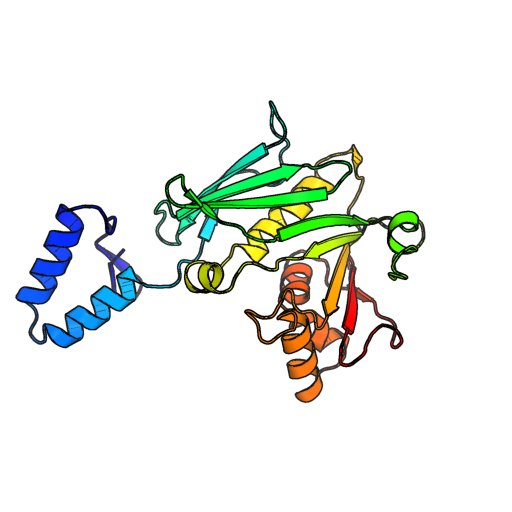0.06 87 GLN A O 1
ATOM 694 N N . GLU A 1 88 ? 8.010 16.732 2.642 1.00 88.12 88 GLU A N 1
ATOM 695 C CA . GLU A 1 88 ? 9.401 17.069 2.985 1.00 88.12 88 GLU A CA 1
ATOM 696 C C . GLU A 1 88 ? 10.101 17.796 1.821 1.00 88.12 88 GLU A C 1
ATOM 698 O O . GLU A 1 88 ? 9.493 18.059 0.785 1.00 88.12 88 GLU A O 1
ATOM 703 N N . LYS A 1 89 ? 11.394 18.135 1.977 1.00 75.25 89 LYS A N 1
ATOM 704 C CA . LYS A 1 89 ? 12.193 18.765 0.909 1.00 75.25 89 LYS A CA 1
ATOM 705 C C . LYS A 1 89 ? 12.095 17.965 -0.398 1.00 75.25 89 LYS A C 1
ATOM 707 O O . LYS A 1 89 ? 12.321 16.755 -0.420 1.00 75.25 89 LYS A O 1
ATOM 712 N N . GLY A 1 90 ? 11.821 18.682 -1.487 1.00 72.44 90 GLY A N 1
ATOM 713 C CA . GLY A 1 90 ? 11.538 18.101 -2.796 1.00 72.44 90 GLY A CA 1
ATOM 714 C C . GLY A 1 90 ? 10.086 17.634 -2.912 1.00 72.44 90 GLY A C 1
ATOM 715 O O . GLY A 1 90 ? 9.171 18.241 -2.358 1.00 72.44 90 GLY A O 1
ATOM 716 N N . ASP A 1 91 ? 9.885 16.542 -3.643 1.00 79.44 91 ASP A N 1
ATOM 717 C CA . ASP A 1 91 ? 8.558 16.001 -3.950 1.00 79.44 91 ASP A CA 1
ATOM 718 C C . ASP A 1 91 ? 8.308 14.693 -3.185 1.00 79.44 91 ASP A C 1
ATOM 720 O O . ASP A 1 91 ? 7.634 13.787 -3.671 1.00 79.44 91 ASP A O 1
ATOM 724 N N . LYS A 1 92 ? 8.899 14.572 -1.987 1.00 91.62 92 LYS A N 1
ATOM 725 C CA . LYS A 1 92 ? 8.764 13.414 -1.101 1.00 91.62 92 LYS A CA 1
ATOM 726 C C . LYS A 1 92 ? 7.623 13.638 -0.109 1.00 91.62 92 LYS A C 1
ATOM 728 O O . LYS A 1 92 ? 7.613 14.628 0.621 1.00 91.62 92 LYS A O 1
ATOM 733 N N . LEU A 1 93 ? 6.704 12.684 -0.043 1.00 93.56 93 LEU A N 1
ATOM 734 C CA . LEU A 1 93 ? 5.665 12.618 0.980 1.00 93.56 93 LEU A CA 1
ATOM 735 C C . LEU A 1 93 ? 6.058 11.581 2.024 1.00 93.56 93 LEU A C 1
ATOM 737 O O . LEU A 1 93 ? 6.506 10.489 1.678 1.00 93.56 93 LEU A O 1
ATOM 741 N N . VAL A 1 94 ? 5.864 11.907 3.295 1.0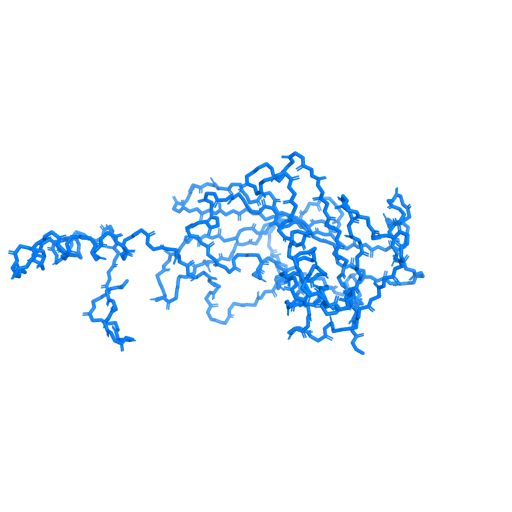0 94.94 94 VAL A N 1
ATOM 742 C CA . VAL A 1 94 ? 6.014 10.974 4.415 1.00 94.94 94 VAL A CA 1
ATOM 743 C C . VAL A 1 94 ? 4.702 10.871 5.170 1.00 94.94 94 VAL A C 1
ATOM 745 O O . VAL A 1 94 ? 3.960 11.850 5.277 1.00 94.94 94 VAL A O 1
ATOM 748 N N . TYR A 1 95 ? 4.423 9.682 5.697 1.00 95.31 95 TYR A N 1
ATOM 749 C CA . TYR A 1 95 ? 3.176 9.402 6.400 1.00 95.31 95 TYR A CA 1
ATOM 750 C C . TYR A 1 95 ? 3.447 8.933 7.825 1.00 95.31 95 TYR A C 1
ATOM 752 O O . TYR A 1 95 ? 4.350 8.131 8.084 1.00 95.31 95 TYR A O 1
ATOM 760 N N . SER A 1 96 ? 2.633 9.414 8.756 1.00 94.62 96 SER A N 1
ATOM 761 C CA . SER A 1 96 ? 2.595 8.960 10.143 1.00 94.62 96 SER A CA 1
ATOM 762 C C . SER A 1 96 ? 1.156 8.711 10.581 1.00 94.62 96 SER A C 1
ATOM 764 O O . SER A 1 96 ? 0.207 9.158 9.942 1.00 94.62 96 SER A O 1
ATOM 766 N N . LEU A 1 97 ? 0.990 7.946 11.655 1.00 95.75 97 LEU A N 1
ATOM 767 C CA . LEU A 1 97 ? -0.318 7.607 12.203 1.00 95.75 97 LEU A CA 1
ATOM 768 C C . LEU A 1 97 ? -0.418 8.181 13.614 1.00 95.75 97 LEU A C 1
ATOM 770 O O . LEU A 1 97 ? 0.496 8.008 14.411 1.00 95.75 97 LEU A O 1
ATOM 774 N N . SER A 1 98 ? -1.518 8.838 13.950 1.00 94.94 98 SER A N 1
ATOM 775 C CA . SER A 1 98 ? -1.854 9.215 15.322 1.00 94.94 98 SER A CA 1
ATOM 776 C C . SER A 1 98 ? -2.983 8.318 15.805 1.00 94.94 98 SER A C 1
ATOM 778 O O . SER A 1 98 ? -4.057 8.281 15.211 1.00 94.94 98 SER A O 1
ATOM 780 N N . VAL A 1 99 ? -2.757 7.568 16.882 1.00 90.94 99 VAL A N 1
ATOM 781 C CA . VAL A 1 99 ? -3.798 6.745 17.512 1.00 90.94 99 VAL A CA 1
ATOM 782 C C . VAL A 1 99 ? -4.036 7.293 18.907 1.00 90.94 99 VAL A C 1
ATOM 784 O O . VAL A 1 99 ? -3.180 7.166 19.781 1.00 90.94 99 VAL A O 1
ATOM 787 N N . ARG A 1 100 ? -5.210 7.898 19.127 1.00 83.44 100 ARG A N 1
ATOM 788 C CA . ARG A 1 100 ? -5.567 8.580 20.390 1.00 83.44 100 ARG A CA 1
ATOM 789 C C . ARG A 1 100 ? -4.564 9.668 20.782 1.00 83.44 100 ARG A C 1
ATOM 791 O O . ARG A 1 100 ? -4.082 9.693 21.912 1.00 83.44 100 ARG A O 1
ATOM 798 N N . GLY A 1 101 ? -4.181 10.501 19.818 1.00 84.31 101 GLY A N 1
ATOM 799 C CA . GLY A 1 101 ? -3.194 11.563 20.021 1.00 84.31 101 GLY A CA 1
ATOM 800 C C . GLY A 1 101 ? -1.758 11.069 20.224 1.00 84.31 101 GLY A C 1
ATOM 801 O O . GLY A 1 101 ? -0.859 11.888 20.387 1.00 84.31 101 GLY A O 1
ATOM 802 N N . LYS A 1 102 ? -1.511 9.750 20.212 1.00 89.69 102 LYS A N 1
ATOM 803 C CA . LYS A 1 102 ? -0.162 9.188 20.315 1.00 89.69 102 LYS A CA 1
ATOM 804 C C . LYS A 1 102 ? 0.391 8.900 18.921 1.00 89.69 102 LYS A C 1
ATOM 806 O O . LYS A 1 102 ? -0.205 8.086 18.206 1.00 89.69 102 LYS A O 1
ATOM 811 N N . PRO A 1 103 ? 1.535 9.493 18.542 1.00 92.25 103 PRO A N 1
ATOM 812 C CA . PRO A 1 103 ? 2.156 9.212 17.259 1.00 92.25 103 PRO A CA 1
ATOM 813 C C . PRO A 1 103 ? 2.621 7.753 17.188 1.00 92.25 103 PRO A C 1
ATOM 815 O O . PRO A 1 103 ? 3.088 7.169 18.165 1.00 92.25 103 PRO A O 1
ATOM 818 N N . GLN A 1 104 ? 2.478 7.171 16.008 1.00 92.31 104 GLN A N 1
ATOM 819 C CA . GLN A 1 104 ? 2.889 5.834 15.612 1.00 92.31 104 GLN A CA 1
ATOM 820 C C . GLN A 1 104 ? 3.684 5.968 14.311 1.00 92.31 104 GLN A C 1
ATOM 822 O O . GLN A 1 104 ? 3.286 6.673 13.376 1.00 92.31 104 GLN A O 1
ATOM 827 N N . LYS A 1 105 ? 4.830 5.294 14.245 1.00 88.25 105 LYS A N 1
ATOM 828 C CA . LYS A 1 105 ? 5.716 5.346 13.082 1.00 88.25 105 LYS A CA 1
ATOM 829 C C . LYS A 1 105 ? 5.194 4.390 12.006 1.00 88.25 105 LYS A C 1
ATOM 831 O O . LYS A 1 105 ? 5.081 3.202 12.270 1.00 88.25 105 LYS A O 1
ATOM 836 N N . LEU A 1 106 ? 4.893 4.889 10.804 1.00 87.12 106 LEU A N 1
ATOM 837 C CA . LEU A 1 106 ? 4.473 4.047 9.672 1.00 87.12 106 LEU A CA 1
ATOM 838 C C . LEU A 1 106 ? 5.632 3.650 8.742 1.00 87.12 106 LEU A C 1
ATOM 840 O O . LEU A 1 106 ? 5.415 2.832 7.866 1.00 87.12 106 LEU A O 1
ATOM 844 N N . ASN A 1 107 ? 6.835 4.225 8.898 1.00 88.44 107 ASN A N 1
ATOM 845 C CA . ASN A 1 107 ? 7.978 4.064 7.976 1.00 88.44 107 ASN A CA 1
ATOM 846 C C . ASN A 1 107 ? 7.574 4.117 6.483 1.00 88.44 107 ASN A C 1
ATOM 848 O O . ASN A 1 107 ? 8.127 3.396 5.659 1.00 88.44 107 ASN A O 1
ATOM 852 N N . CYS A 1 108 ? 6.596 4.960 6.144 1.00 91.25 108 CYS A N 1
ATOM 853 C CA . CYS A 1 108 ? 6.044 5.063 4.800 1.00 91.25 108 CYS A CA 1
ATOM 854 C C . CYS A 1 108 ? 6.486 6.359 4.139 1.00 91.25 108 CYS A C 1
ATOM 856 O O . CYS A 1 108 ? 6.381 7.437 4.738 1.00 91.25 108 CYS A O 1
ATOM 858 N N . PHE A 1 109 ? 6.899 6.268 2.881 1.00 93.69 109 PHE A N 1
ATOM 859 C CA . PHE A 1 109 ? 7.131 7.445 2.061 1.00 93.69 109 PHE A CA 1
ATOM 860 C C . PHE A 1 109 ? 6.769 7.188 0.606 1.00 93.69 109 PHE A C 1
ATOM 862 O O . PHE A 1 109 ? 6.787 6.053 0.132 1.00 93.69 109 PHE A O 1
ATOM 869 N N . THR A 1 110 ? 6.508 8.271 -0.113 1.00 94.94 110 THR A N 1
ATOM 870 C CA . THR A 1 110 ? 6.447 8.271 -1.570 1.00 94.94 110 THR A CA 1
ATOM 871 C C . THR A 1 110 ? 7.284 9.395 -2.138 1.00 94.94 110 THR A C 1
ATOM 873 O O . THR A 1 110 ? 7.542 10.396 -1.470 1.00 94.94 110 THR A O 1
ATOM 876 N N . ARG A 1 111 ? 7.708 9.245 -3.384 1.00 92.94 111 ARG A N 1
ATOM 877 C CA . ARG A 1 111 ? 8.343 10.304 -4.160 1.00 92.94 111 ARG A CA 1
ATOM 878 C C . ARG A 1 111 ? 8.039 10.123 -5.632 1.00 92.94 111 ARG A C 1
ATOM 880 O O . ARG A 1 111 ? 7.908 8.996 -6.109 1.00 92.94 111 ARG A O 1
ATOM 887 N N . LEU A 1 112 ? 7.995 11.238 -6.342 1.00 92.12 112 LEU A N 1
ATOM 888 C CA . LEU A 1 112 ? 7.996 11.224 -7.792 1.00 92.12 112 LEU A CA 1
ATOM 889 C C . LEU A 1 112 ? 9.428 11.003 -8.291 1.00 92.12 112 LEU A C 1
ATOM 891 O O . LEU A 1 112 ? 10.377 11.591 -7.763 1.00 92.12 112 LEU A O 1
ATOM 895 N N . LEU A 1 113 ? 9.580 10.118 -9.268 1.00 91.81 113 LEU A N 1
ATOM 896 C CA . LEU A 1 113 ? 10.818 9.891 -9.993 1.00 91.81 113 LEU A CA 1
ATOM 897 C C . LEU A 1 113 ? 10.682 10.428 -11.411 1.00 91.81 113 LEU A C 1
ATOM 899 O O . LEU A 1 113 ? 9.697 10.164 -12.100 1.00 91.81 113 LEU A O 1
ATOM 903 N N . ASP A 1 114 ? 11.715 11.146 -11.818 1.00 90.00 114 ASP A N 1
ATOM 904 C CA . ASP A 1 114 ? 12.044 11.454 -13.201 1.00 90.00 114 ASP A CA 1
ATOM 905 C C . ASP A 1 114 ? 13.265 10.631 -13.637 1.00 90.00 114 ASP A C 1
ATOM 907 O O . ASP A 1 114 ? 13.909 9.972 -12.816 1.00 90.00 114 ASP A O 1
ATOM 911 N N . GLU A 1 115 ? 13.607 10.679 -14.923 1.00 90.00 115 GLU A N 1
ATOM 912 C CA . GLU A 1 115 ? 14.768 9.968 -15.466 1.00 90.00 115 GLU A CA 1
ATOM 913 C C . GLU A 1 115 ? 16.062 10.302 -14.704 1.00 90.00 115 GLU A C 1
ATOM 915 O O . GLU A 1 115 ? 16.780 9.402 -14.265 1.00 90.00 115 GLU A O 1
ATOM 920 N N . LYS A 1 116 ? 16.327 11.588 -14.440 1.00 89.75 116 LYS A N 1
ATOM 921 C CA . LYS A 1 116 ? 17.537 12.030 -13.729 1.00 89.75 116 LYS A CA 1
ATOM 922 C C . LYS A 1 116 ? 17.649 11.413 -12.332 1.00 89.75 116 LYS A C 1
ATOM 924 O O . LYS A 1 116 ? 18.721 10.964 -11.928 1.00 89.75 116 LYS A O 1
ATOM 929 N N . SER A 1 117 ? 16.560 11.395 -11.570 1.00 88.12 117 SER A N 1
ATOM 930 C CA . SER A 1 117 ? 16.547 10.840 -10.213 1.00 88.12 117 SER A CA 1
ATOM 931 C C . SER A 1 117 ? 16.485 9.310 -10.182 1.00 88.12 117 SER A C 1
ATOM 933 O O . SER A 1 117 ? 16.947 8.706 -9.209 1.00 88.12 117 SER A O 1
ATOM 935 N N . ALA A 1 118 ? 15.976 8.681 -11.242 1.00 91.38 118 ALA A N 1
ATOM 936 C CA . ALA A 1 118 ? 15.980 7.235 -11.438 1.00 91.38 118 ALA A CA 1
ATOM 937 C C . ALA A 1 118 ? 17.369 6.684 -11.811 1.00 91.38 118 ALA A C 1
ATOM 939 O O . ALA A 1 118 ? 17.750 5.613 -11.328 1.00 91.38 118 ALA A O 1
ATOM 940 N N . GLN A 1 119 ? 18.155 7.432 -12.597 1.00 88.88 119 GLN A N 1
ATOM 941 C CA . GLN A 1 119 ? 19.491 7.030 -13.065 1.00 88.88 119 GLN A CA 1
ATOM 942 C C . GLN A 1 119 ? 20.459 6.695 -11.926 1.00 88.88 119 GLN A C 1
ATOM 944 O O . GLN A 1 119 ? 21.183 5.704 -12.013 1.00 88.88 119 GLN A O 1
ATOM 949 N N . ALA A 1 120 ? 20.427 7.457 -10.826 1.00 85.25 120 ALA A N 1
ATOM 950 C CA . ALA A 1 120 ? 21.288 7.223 -9.661 1.00 85.25 120 ALA A CA 1
ATOM 951 C C . ALA A 1 120 ? 21.125 5.814 -9.059 1.00 85.25 120 ALA A C 1
ATOM 953 O O . ALA A 1 120 ? 22.056 5.290 -8.455 1.00 85.25 120 ALA A O 1
ATOM 954 N N . ASN A 1 121 ? 19.955 5.196 -9.247 1.00 85.75 121 ASN A N 1
ATOM 955 C CA . ASN A 1 121 ? 19.637 3.850 -8.773 1.00 85.75 121 ASN A CA 1
ATOM 956 C C . ASN A 1 121 ? 19.409 2.863 -9.933 1.00 85.75 121 ASN A C 1
ATOM 958 O O . ASN A 1 121 ? 18.881 1.778 -9.713 1.00 85.75 121 ASN A O 1
ATOM 962 N N . ARG A 1 122 ? 19.784 3.236 -11.169 1.00 90.31 122 ARG A N 1
ATOM 963 C CA . ARG A 1 122 ? 19.605 2.434 -12.396 1.00 90.31 122 ARG A CA 1
ATOM 964 C C . ARG A 1 122 ? 18.164 1.940 -12.605 1.00 90.31 122 ARG A C 1
ATOM 966 O O . ARG A 1 122 ? 17.951 0.857 -13.150 1.00 90.31 122 ARG A O 1
ATOM 973 N N . LEU A 1 123 ? 17.180 2.727 -12.170 1.00 92.94 123 LEU A N 1
ATOM 974 C CA . LEU A 1 123 ? 15.765 2.364 -12.260 1.00 92.94 123 LEU A CA 1
ATOM 975 C C . LEU A 1 123 ? 15.241 2.565 -13.695 1.00 92.94 123 LEU A C 1
ATOM 977 O O . LEU A 1 123 ? 15.636 3.537 -14.341 1.00 92.94 123 LEU A O 1
ATOM 981 N N . PRO A 1 124 ? 14.340 1.697 -14.198 1.00 93.75 124 PRO A N 1
ATOM 982 C CA . PRO A 1 124 ? 13.850 1.727 -15.580 1.00 93.75 124 PRO A CA 1
ATOM 983 C C . PRO A 1 124 ? 12.797 2.827 -15.822 1.00 93.75 124 PRO A C 1
ATOM 985 O O . PRO A 1 124 ? 11.644 2.539 -16.154 1.00 93.75 124 PRO A O 1
ATOM 988 N N . VAL A 1 125 ? 13.176 4.090 -15.632 1.00 94.00 125 VAL A N 1
ATOM 989 C CA . VAL A 1 125 ? 12.372 5.288 -15.938 1.00 94.00 125 VAL A CA 1
ATOM 990 C C . VAL A 1 125 ? 13.040 6.013 -17.099 1.00 94.00 125 VAL A C 1
ATOM 992 O O . VAL A 1 125 ? 14.238 6.284 -17.025 1.00 94.00 125 VAL A O 1
ATOM 995 N N . TYR A 1 126 ? 12.289 6.302 -18.160 1.00 91.69 126 TYR A N 1
ATOM 996 C CA . TYR A 1 126 ? 12.862 6.739 -19.436 1.00 91.69 126 TYR A CA 1
ATOM 997 C C . TYR A 1 126 ? 12.271 8.061 -19.917 1.00 91.69 126 TYR A C 1
ATOM 999 O O . TYR A 1 126 ? 11.065 8.292 -19.810 1.00 91.69 126 TYR A O 1
ATOM 1007 N N . GLY A 1 127 ? 13.119 8.911 -20.498 1.00 89.69 127 GLY A N 1
ATOM 1008 C CA . GLY A 1 127 ? 12.707 10.181 -21.090 1.00 89.69 127 GLY A CA 1
ATOM 1009 C C . GLY A 1 127 ? 11.917 11.058 -20.115 1.00 89.69 127 GLY A C 1
ATOM 1010 O O . GLY A 1 127 ? 12.349 11.339 -18.999 1.00 89.69 127 GLY A O 1
ATOM 1011 N N . ASN A 1 128 ? 10.722 11.482 -20.529 1.00 89.88 128 ASN A N 1
ATOM 1012 C CA . ASN A 1 128 ? 9.901 12.418 -19.757 1.00 89.88 128 ASN A CA 1
ATOM 1013 C C . ASN A 1 128 ? 8.951 11.749 -18.750 1.00 89.88 128 ASN A C 1
ATOM 1015 O O . ASN A 1 128 ? 8.087 12.433 -18.203 1.00 89.88 128 ASN A O 1
ATOM 1019 N N . GLU A 1 129 ? 9.109 10.449 -18.488 1.00 93.06 129 GLU A N 1
ATOM 1020 C CA . GLU A 1 129 ? 8.246 9.720 -17.559 1.00 93.06 129 GLU A CA 1
ATOM 1021 C C . GLU A 1 129 ? 8.275 10.301 -16.133 1.00 93.06 129 GLU A C 1
ATOM 1023 O O . GLU A 1 129 ? 9.309 10.735 -15.603 1.00 93.06 129 GLU A O 1
ATOM 1028 N N . ARG A 1 130 ? 7.107 10.266 -15.491 1.00 92.44 130 ARG A N 1
ATOM 1029 C CA . ARG A 1 130 ? 6.860 10.612 -14.092 1.00 92.44 130 ARG A CA 1
ATOM 1030 C C . ARG A 1 130 ? 6.300 9.394 -13.374 1.00 92.44 130 ARG A C 1
ATOM 1032 O O . ARG A 1 130 ? 5.118 9.060 -13.484 1.00 92.44 130 ARG A O 1
ATOM 1039 N N . MET A 1 131 ? 7.173 8.730 -12.624 1.00 94.31 131 MET A N 1
ATOM 1040 C CA . MET A 1 131 ? 6.888 7.452 -11.975 1.00 94.31 131 MET A CA 1
ATOM 1041 C C . MET A 1 131 ? 6.822 7.620 -10.461 1.00 94.31 131 MET A C 1
ATOM 1043 O O . MET A 1 131 ? 7.758 8.107 -9.832 1.00 94.31 131 MET A O 1
ATOM 1047 N N . LEU A 1 132 ? 5.725 7.197 -9.847 1.00 95.00 132 LEU A N 1
ATOM 1048 C CA . LEU A 1 132 ? 5.580 7.208 -8.397 1.00 95.00 132 LEU A CA 1
ATOM 1049 C C . LEU A 1 132 ? 6.325 6.007 -7.807 1.00 95.00 132 LEU A C 1
ATOM 1051 O O . LEU A 1 132 ? 6.031 4.858 -8.131 1.00 95.00 132 LEU A O 1
ATOM 1055 N N . MET A 1 133 ? 7.265 6.272 -6.907 1.00 93.56 133 MET A N 1
ATOM 1056 C CA . MET A 1 133 ? 7.904 5.257 -6.075 1.00 93.56 133 MET A CA 1
ATOM 1057 C C . MET A 1 133 ? 7.426 5.419 -4.639 1.00 93.56 133 MET A C 1
ATOM 1059 O O . MET A 1 133 ? 7.374 6.538 -4.125 1.00 93.56 133 MET A O 1
ATOM 1063 N N . GLY A 1 134 ? 7.133 4.312 -3.965 1.00 91.88 134 GLY A N 1
ATOM 1064 C CA . GLY A 1 134 ? 6.801 4.325 -2.548 1.00 91.88 134 GLY A CA 1
ATOM 1065 C C . GLY A 1 134 ? 7.331 3.103 -1.822 1.00 91.88 134 GLY A C 1
ATOM 1066 O O . GLY A 1 134 ? 7.341 2.006 -2.378 1.00 91.88 134 GLY A O 1
ATOM 1067 N N . ASP A 1 135 ? 7.743 3.310 -0.576 1.00 89.44 135 ASP A N 1
ATOM 1068 C CA . ASP A 1 135 ? 7.931 2.228 0.382 1.00 89.44 135 ASP A CA 1
ATOM 1069 C C . ASP A 1 135 ? 6.815 2.322 1.422 1.00 89.44 135 ASP A C 1
ATOM 1071 O O . ASP A 1 135 ? 6.641 3.357 2.073 1.00 89.44 135 ASP A O 1
ATOM 1075 N N . PHE A 1 136 ? 6.040 1.246 1.540 1.00 90.38 136 PHE A N 1
ATOM 1076 C CA . PHE A 1 136 ? 4.906 1.130 2.451 1.00 90.38 136 PHE A CA 1
ATOM 1077 C C . PHE A 1 136 ? 5.204 0.151 3.590 1.00 90.38 136 PHE A C 1
ATOM 1079 O O . PHE A 1 136 ? 4.357 -0.673 3.941 1.00 90.38 136 PHE A O 1
ATOM 1086 N N . ASN A 1 137 ? 6.414 0.220 4.152 1.00 89.81 137 ASN A N 1
ATOM 1087 C CA . ASN A 1 137 ? 6.877 -0.607 5.267 1.00 89.81 137 ASN A CA 1
ATOM 1088 C C . ASN A 1 137 ? 6.187 -0.281 6.607 1.00 89.81 137 ASN A C 1
ATOM 1090 O O . ASN A 1 137 ? 6.820 0.105 7.590 1.00 89.81 137 ASN A O 1
ATOM 1094 N N . ILE A 1 138 ? 4.868 -0.424 6.659 1.00 93.25 138 ILE A N 1
ATOM 1095 C CA . ILE A 1 138 ? 4.093 -0.240 7.883 1.00 93.25 138 ILE A CA 1
ATOM 1096 C C . ILE A 1 138 ? 4.506 -1.334 8.875 1.00 93.25 138 ILE A C 1
ATOM 1098 O O . ILE A 1 138 ? 4.405 -2.499 8.509 1.00 93.25 138 ILE A O 1
ATOM 1102 N N . PRO A 1 139 ? 4.924 -1.020 10.116 1.00 92.25 139 PRO A N 1
ATOM 1103 C CA . PRO A 1 139 ? 5.296 -2.036 11.102 1.00 92.25 139 PRO A CA 1
ATOM 1104 C C . PRO A 1 139 ? 4.216 -3.098 11.308 1.00 92.25 139 PRO A C 1
ATOM 1106 O O . PRO A 1 139 ? 3.019 -2.774 11.354 1.00 92.25 139 PRO A O 1
ATOM 1109 N N . LYS A 1 140 ? 4.627 -4.356 11.505 1.00 92.25 140 LYS A N 1
ATOM 1110 C CA . LYS A 1 140 ? 3.682 -5.480 11.593 1.00 92.25 140 LYS A CA 1
ATOM 1111 C C . LYS A 1 140 ? 2.677 -5.296 12.730 1.00 92.25 140 LYS A C 1
ATOM 1113 O O . LYS A 1 140 ? 1.477 -5.418 12.502 1.00 92.25 140 LYS A O 1
ATOM 1118 N N . ALA A 1 141 ? 3.137 -4.811 13.886 1.00 91.69 141 ALA A N 1
ATOM 1119 C CA . ALA A 1 141 ? 2.296 -4.486 15.044 1.00 91.69 141 ALA A CA 1
ATOM 1120 C C . ALA A 1 141 ? 1.179 -3.456 14.761 1.00 91.69 141 ALA A C 1
ATOM 1122 O O . ALA A 1 141 ? 0.178 -3.405 15.486 1.00 91.69 141 ALA A O 1
ATOM 1123 N N . ILE A 1 142 ? 1.344 -2.615 13.732 1.00 93.81 142 ILE A N 1
ATOM 1124 C CA . ILE A 1 142 ? 0.297 -1.714 13.238 1.00 93.81 142 ILE A CA 1
ATOM 1125 C C . ILE A 1 142 ? -0.592 -2.464 12.253 1.00 93.81 142 ILE A C 1
ATOM 1127 O O . ILE A 1 142 ? -1.815 -2.412 12.393 1.00 93.81 142 ILE A O 1
ATOM 1131 N N . THR A 1 143 ? -0.009 -3.184 11.290 1.00 93.00 143 THR A N 1
ATOM 1132 C CA . THR A 1 143 ? -0.802 -3.919 10.297 1.00 93.00 143 THR A CA 1
ATOM 1133 C C . THR A 1 143 ? -1.664 -5.021 10.903 1.00 93.00 143 THR A C 1
ATOM 1135 O O . THR A 1 143 ? -2.744 -5.263 10.378 1.00 93.00 143 THR A O 1
ATOM 1138 N N . ASP A 1 144 ? -1.271 -5.623 12.025 1.00 91.56 144 ASP A N 1
ATOM 1139 C CA . ASP A 1 144 ? -2.069 -6.615 12.757 1.00 91.56 144 ASP A CA 1
ATOM 1140 C C . ASP A 1 144 ? -3.350 -5.999 13.340 1.00 91.56 144 ASP A C 1
ATOM 1142 O O . ASP A 1 144 ? -4.370 -6.667 13.482 1.00 91.56 144 ASP A O 1
ATOM 1146 N N . LYS A 1 145 ? -3.323 -4.693 13.631 1.00 91.69 145 LYS A N 1
ATOM 1147 C CA . LYS A 1 145 ? -4.454 -3.942 14.198 1.00 91.69 145 LYS A CA 1
ATOM 1148 C C . LYS A 1 145 ? -5.268 -3.214 13.138 1.00 91.69 145 LYS A C 1
ATOM 1150 O O . LYS A 1 145 ? -6.470 -3.035 13.320 1.00 91.69 145 LYS A O 1
ATOM 1155 N N . TYR A 1 146 ? -4.628 -2.800 12.047 1.00 93.94 146 TYR A N 1
ATOM 1156 C CA . TYR A 1 146 ? -5.225 -1.966 11.011 1.00 93.94 146 TYR A CA 1
ATOM 1157 C C . TYR A 1 146 ? -4.882 -2.492 9.615 1.00 93.94 146 TYR A C 1
ATOM 1159 O O . TYR A 1 146 ? -3.723 -2.711 9.269 1.00 93.94 146 TYR A O 1
ATOM 1167 N N . SER A 1 147 ? -5.898 -2.659 8.782 1.00 94.31 147 SER A N 1
ATOM 1168 C CA . SER A 1 147 ? -5.767 -2.948 7.352 1.00 94.31 147 SER A CA 1
ATOM 1169 C C . SER A 1 147 ? -6.271 -1.765 6.526 1.00 94.31 147 SER A C 1
ATOM 1171 O O . SER A 1 147 ? -6.969 -0.903 7.045 1.00 94.31 147 SER A O 1
ATOM 1173 N N . GLY A 1 148 ? -5.887 -1.687 5.251 1.00 93.88 148 GLY A N 1
ATOM 1174 C CA . GLY A 1 148 ? -6.277 -0.587 4.355 1.00 93.88 148 GLY A CA 1
ATOM 1175 C C . GLY A 1 148 ? -5.300 0.594 4.320 1.00 93.88 148 GLY A C 1
ATOM 1176 O O . GLY A 1 148 ? -5.237 1.288 3.311 1.00 93.88 148 GLY A O 1
ATOM 1177 N N . LEU A 1 149 ? -4.448 0.761 5.341 1.00 95.38 149 LEU A N 1
ATOM 1178 C CA . L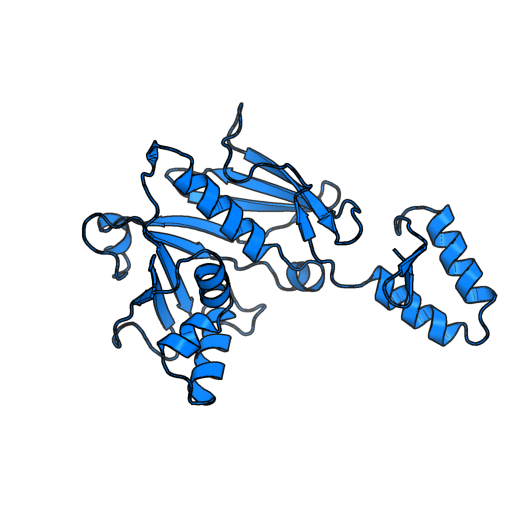EU A 1 149 ? -3.484 1.872 5.425 1.00 95.38 149 LEU A CA 1
ATOM 1179 C C . LEU A 1 149 ? -2.586 2.009 4.183 1.00 95.38 149 LEU A C 1
ATOM 1181 O O . LEU A 1 149 ? -2.430 3.112 3.673 1.00 95.38 149 LEU A O 1
ATOM 1185 N N . GLY A 1 150 ? -2.020 0.911 3.672 1.00 94.50 150 GLY A N 1
ATOM 1186 C CA . GLY A 1 150 ? -1.147 0.965 2.493 1.00 94.50 150 GLY A CA 1
ATOM 1187 C C . GLY A 1 150 ? -1.869 1.440 1.228 1.00 94.50 150 GLY A C 1
ATOM 1188 O O . GLY A 1 150 ? -1.304 2.190 0.439 1.00 94.50 150 GLY A O 1
ATOM 1189 N N . ASP A 1 151 ? -3.130 1.039 1.041 1.00 93.94 151 ASP A N 1
ATOM 1190 C CA . ASP A 1 151 ? -3.935 1.470 -0.110 1.00 93.94 151 ASP A CA 1
ATOM 1191 C C . ASP A 1 151 ? -4.351 2.934 0.029 1.00 93.94 151 ASP A C 1
ATOM 1193 O O . ASP A 1 151 ? -4.337 3.681 -0.947 1.00 93.94 151 ASP A O 1
ATOM 1197 N N . LEU A 1 152 ? -4.653 3.370 1.254 1.00 95.19 152 LEU A N 1
ATOM 1198 C CA . LEU A 1 152 ? -4.947 4.767 1.542 1.00 95.19 152 LEU A CA 1
ATOM 1199 C C . LEU A 1 152 ? -3.733 5.666 1.266 1.00 95.19 152 LEU A C 1
ATOM 1201 O O . LEU A 1 152 ? -3.872 6.663 0.565 1.00 95.19 152 LEU A O 1
ATOM 1205 N N . VAL A 1 153 ? -2.545 5.285 1.747 1.00 95.56 153 VAL A N 1
ATOM 1206 C CA . VAL A 1 153 ? -1.287 6.005 1.478 1.00 95.56 153 VAL A CA 1
ATOM 1207 C C . VAL A 1 153 ? -1.005 6.078 -0.024 1.00 95.56 153 VAL A C 1
ATOM 1209 O O . VAL A 1 153 ? -0.687 7.148 -0.539 1.00 95.56 153 VAL A O 1
ATOM 1212 N N . LEU A 1 154 ? -1.155 4.962 -0.746 1.00 95.12 154 LEU A N 1
ATOM 1213 C CA . LEU A 1 154 ? -0.975 4.931 -2.198 1.00 95.12 154 LEU A CA 1
ATOM 1214 C C . LEU A 1 154 ? -1.988 5.836 -2.914 1.00 95.12 154 LEU A C 1
ATOM 1216 O O . LEU A 1 154 ? -1.611 6.608 -3.792 1.00 95.12 154 LEU A O 1
ATOM 1220 N N . SER A 1 155 ? -3.263 5.750 -2.535 1.00 94.31 155 SER A N 1
ATOM 1221 C CA . SER A 1 155 ? -4.346 6.531 -3.140 1.00 94.31 155 SER A CA 1
ATOM 1222 C C . SER A 1 155 ? -4.161 8.027 -2.911 1.00 94.31 155 SER A C 1
ATOM 1224 O O . SER A 1 155 ? -4.312 8.806 -3.850 1.00 94.31 155 SER A O 1
ATOM 1226 N N . ASP A 1 156 ? -3.784 8.423 -1.694 1.00 95.19 156 ASP A N 1
ATOM 1227 C CA . ASP A 1 156 ? -3.516 9.820 -1.364 1.00 95.19 156 ASP A CA 1
ATOM 1228 C C . ASP A 1 156 ? -2.292 10.367 -2.100 1.00 95.19 156 ASP A C 1
ATOM 1230 O O . ASP A 1 156 ? -2.361 11.449 -2.682 1.00 95.19 156 ASP A O 1
ATOM 1234 N N . ALA A 1 157 ? -1.201 9.598 -2.163 1.00 94.69 157 ALA A N 1
ATOM 1235 C CA . ALA A 1 157 ? -0.016 9.988 -2.918 1.00 94.69 157 ALA A CA 1
ATOM 1236 C C . ALA A 1 157 ? -0.326 10.162 -4.411 1.00 94.69 157 ALA A C 1
ATOM 1238 O O . ALA A 1 157 ? 0.037 11.177 -5.002 1.00 94.69 157 ALA A O 1
ATOM 1239 N N . MET A 1 158 ? -1.025 9.203 -5.026 1.00 93.44 158 MET A N 1
ATOM 1240 C CA . MET A 1 158 ? -1.415 9.302 -6.435 1.00 93.44 158 MET A CA 1
ATOM 1241 C C . MET A 1 158 ? -2.275 10.539 -6.690 1.00 93.44 158 MET A C 1
ATOM 1243 O O . MET A 1 158 ? -1.966 11.306 -7.601 1.00 93.44 158 MET A O 1
ATOM 1247 N N . ALA A 1 159 ? -3.294 10.770 -5.856 1.00 93.00 159 ALA A N 1
ATOM 1248 C CA . ALA A 1 159 ? -4.135 11.955 -5.962 1.00 93.00 159 ALA A CA 1
ATOM 1249 C C . ALA A 1 159 ? -3.310 13.244 -5.813 1.00 93.00 159 ALA A C 1
ATOM 1251 O O . ALA A 1 159 ? -3.477 14.165 -6.608 1.00 93.00 159 ALA A O 1
ATOM 1252 N N . PHE A 1 160 ? -2.375 13.302 -4.858 1.00 92.44 160 PHE A N 1
ATOM 1253 C CA . PHE A 1 160 ? -1.508 14.465 -4.643 1.00 92.44 160 PHE A CA 1
ATOM 1254 C C . PHE A 1 160 ? -0.692 14.822 -5.886 1.00 92.44 160 PHE A C 1
ATOM 1256 O O . PHE A 1 160 ? -0.716 15.968 -6.338 1.00 92.44 160 PHE A O 1
ATOM 1263 N N . TYR A 1 161 ? 0.009 13.844 -6.468 1.00 91.25 161 TYR A N 1
ATOM 1264 C CA . TYR A 1 161 ? 0.845 14.105 -7.641 1.00 91.25 161 TYR A CA 1
ATOM 1265 C C . TYR A 1 161 ? 0.021 14.393 -8.899 1.00 91.25 161 TYR A C 1
ATOM 1267 O O . TYR A 1 161 ? 0.469 15.154 -9.743 1.00 91.25 161 TYR A O 1
ATOM 1275 N N . GLN A 1 162 ? -1.181 13.826 -9.028 1.00 89.31 162 GLN A N 1
ATOM 1276 C CA . GLN A 1 162 ? -2.036 14.043 -10.201 1.00 89.31 162 GLN A CA 1
ATOM 1277 C C . GLN A 1 162 ? -2.805 15.369 -10.164 1.00 89.31 162 GLN A C 1
ATOM 1279 O O . GLN A 1 162 ? -3.046 15.966 -11.211 1.00 89.31 162 GLN A O 1
ATOM 1284 N N . THR A 1 163 ? -3.225 15.822 -8.982 1.00 85.62 163 THR A N 1
ATOM 1285 C CA . THR A 1 163 ? -4.031 17.049 -8.833 1.00 85.62 163 THR A CA 1
ATOM 1286 C C . THR A 1 163 ? -3.179 18.311 -8.805 1.00 85.62 163 THR A C 1
ATOM 1288 O O . THR A 1 163 ? -3.627 19.379 -9.229 1.00 85.62 163 THR A O 1
ATOM 1291 N N . ASN A 1 164 ? -1.934 18.211 -8.339 1.00 84.38 164 ASN A N 1
ATOM 1292 C CA . ASN A 1 164 ? -1.038 19.351 -8.280 1.00 84.38 164 ASN A CA 1
ATOM 1293 C C . ASN A 1 164 ? -0.328 19.558 -9.627 1.00 84.38 164 ASN A C 1
ATOM 1295 O O . ASN A 1 164 ? 0.586 18.819 -9.997 1.00 84.38 164 ASN A O 1
ATOM 1299 N N . LYS A 1 165 ? -0.720 20.629 -10.331 1.00 82.56 165 LYS A N 1
ATOM 1300 C CA . LYS A 1 165 ? -0.217 21.002 -11.667 1.00 82.56 165 LYS A CA 1
ATOM 1301 C C . LYS A 1 165 ? 1.312 21.064 -11.770 1.00 82.56 165 LYS A C 1
ATOM 1303 O O . LYS A 1 165 ? 1.837 20.883 -12.863 1.00 82.56 165 LYS A O 1
ATOM 1308 N N . LYS A 1 166 ? 2.027 21.287 -10.658 1.00 84.94 166 LYS A N 1
ATOM 1309 C CA . LYS A 1 166 ? 3.500 21.307 -10.611 1.00 84.94 166 LYS A CA 1
ATOM 1310 C C . LYS A 1 166 ? 4.123 19.995 -11.106 1.00 84.94 166 LYS A C 1
ATOM 1312 O O . LYS A 1 166 ? 5.197 20.024 -11.697 1.00 84.94 166 LYS A O 1
ATOM 1317 N N . PHE A 1 167 ? 3.488 18.856 -10.834 1.00 82.88 167 PHE A N 1
ATOM 1318 C CA . PHE A 1 167 ? 4.087 17.536 -11.067 1.00 82.88 167 PHE A CA 1
ATOM 1319 C C . PHE A 1 167 ? 3.784 16.952 -12.444 1.00 82.88 167 PHE A C 1
ATOM 1321 O O . PHE A 1 167 ? 4.452 16.008 -12.867 1.00 82.88 167 PHE A O 1
ATOM 1328 N N . GLY A 1 168 ? 2.817 17.532 -13.155 1.00 80.00 168 GLY A N 1
ATOM 1329 C CA . GLY A 1 168 ? 2.331 16.995 -14.417 1.00 80.00 168 GLY A CA 1
ATOM 1330 C C . GLY A 1 168 ? 1.512 15.719 -14.230 1.00 80.00 168 GLY A C 1
ATOM 1331 O O . GLY A 1 168 ? 0.960 15.446 -13.165 1.00 80.00 168 GLY A O 1
ATOM 1332 N N . GLN A 1 169 ? 1.394 14.944 -15.303 1.00 86.06 169 GLN A N 1
ATOM 1333 C CA . GLN A 1 169 ? 0.625 13.710 -15.292 1.00 86.06 169 GLN A CA 1
ATOM 1334 C C . GLN A 1 169 ? 1.484 12.549 -14.785 1.00 86.06 169 GLN A C 1
ATOM 1336 O O . GLN A 1 169 ? 2.616 12.374 -15.214 1.00 86.06 169 GLN A O 1
ATOM 1341 N N . LEU A 1 170 ? 0.925 11.732 -13.891 1.00 91.38 170 LEU A N 1
ATOM 1342 C CA . LEU A 1 170 ? 1.563 10.490 -13.464 1.00 91.38 170 LEU A CA 1
ATOM 1343 C C . LEU A 1 170 ? 1.444 9.420 -14.563 1.00 91.38 170 LEU A C 1
ATOM 1345 O O . LEU A 1 170 ? 0.319 9.063 -14.945 1.00 91.38 170 LEU A O 1
ATOM 1349 N N . ASP A 1 171 ? 2.581 8.884 -15.007 1.00 93.44 171 ASP A N 1
ATOM 1350 C CA . ASP A 1 171 ? 2.665 7.840 -16.042 1.00 93.44 171 ASP 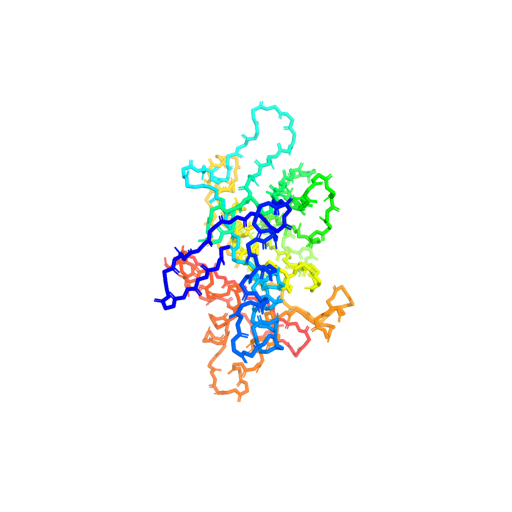A CA 1
ATOM 1351 C C . ASP A 1 171 ? 2.533 6.431 -15.459 1.00 93.44 171 ASP A C 1
ATOM 1353 O O . ASP A 1 171 ? 1.969 5.528 -16.086 1.00 93.44 171 ASP A O 1
ATOM 1357 N N . GLY A 1 172 ? 2.994 6.246 -14.221 1.00 94.44 172 GLY A N 1
ATOM 1358 C CA . GLY A 1 172 ? 2.941 4.951 -13.565 1.00 94.44 172 GLY A CA 1
ATOM 1359 C C . GLY A 1 172 ? 3.489 4.910 -12.149 1.00 94.44 172 GLY A C 1
ATOM 1360 O O . GLY A 1 172 ? 3.803 5.929 -11.535 1.00 94.44 172 GLY A O 1
ATOM 1361 N N . VAL A 1 173 ? 3.594 3.688 -11.635 1.00 95.69 173 VAL A N 1
ATOM 1362 C CA . VAL A 1 173 ? 4.212 3.360 -10.347 1.00 95.69 173 VAL A CA 1
ATOM 1363 C C . VAL A 1 173 ? 5.344 2.372 -10.569 1.00 95.69 173 VAL A C 1
ATOM 1365 O O . VAL A 1 173 ? 5.190 1.411 -11.319 1.00 95.69 173 VAL A O 1
ATOM 1368 N N . ILE A 1 174 ? 6.467 2.589 -9.893 1.00 95.69 174 ILE A N 1
ATOM 1369 C CA . ILE A 1 174 ? 7.568 1.629 -9.833 1.00 95.69 174 ILE A CA 1
ATOM 1370 C C . ILE A 1 174 ? 7.466 0.809 -8.543 1.00 95.69 174 ILE A C 1
ATOM 1372 O O . ILE A 1 174 ? 7.455 1.342 -7.431 1.00 95.69 174 ILE A O 1
ATOM 1376 N N . GLY A 1 175 ? 7.363 -0.506 -8.692 1.00 95.56 175 GLY A N 1
ATOM 1377 C CA . GLY A 1 175 ? 7.540 -1.468 -7.618 1.00 95.56 175 GLY A CA 1
ATOM 1378 C C . GLY A 1 175 ? 9.011 -1.838 -7.522 1.00 95.56 175 GLY A C 1
ATOM 1379 O O . GLY A 1 175 ? 9.513 -2.527 -8.400 1.00 95.56 175 GLY A O 1
ATOM 1380 N N . TRP A 1 176 ? 9.688 -1.382 -6.471 1.00 95.81 176 TRP A N 1
ATOM 1381 C CA . TRP A 1 176 ? 11.049 -1.796 -6.136 1.00 95.81 176 TRP A CA 1
ATOM 1382 C C . TRP A 1 176 ? 10.999 -2.656 -4.873 1.00 95.81 176 TRP A C 1
ATOM 1384 O O . TRP A 1 176 ? 10.857 -2.148 -3.760 1.00 95.81 176 TRP A O 1
ATOM 1394 N N . TRP A 1 177 ? 11.035 -3.973 -5.049 1.00 96.75 177 TRP A N 1
ATOM 1395 C CA . TRP A 1 177 ? 10.815 -4.948 -3.983 1.00 96.75 177 TRP A CA 1
ATOM 1396 C C . TRP A 1 177 ? 12.106 -5.701 -3.702 1.00 96.75 177 TRP A C 1
ATOM 1398 O O . TRP A 1 177 ? 12.704 -6.240 -4.626 1.00 96.75 177 TRP A O 1
ATOM 1408 N N . LYS A 1 178 ? 12.543 -5.754 -2.443 1.00 96.00 178 LYS A N 1
ATOM 1409 C CA . LYS A 1 178 ? 13.861 -6.305 -2.097 1.00 96.00 178 LYS A CA 1
ATOM 1410 C C . LYS A 1 178 ? 13.904 -6.997 -0.739 1.00 96.00 178 LYS A C 1
ATOM 1412 O O . LYS A 1 178 ? 13.033 -6.764 0.109 1.00 96.00 178 LYS A O 1
ATOM 1417 N N . LYS A 1 179 ? 14.937 -7.816 -0.538 1.00 97.12 179 LYS A N 1
ATOM 1418 C CA . LYS A 1 179 ? 15.406 -8.242 0.787 1.00 97.12 179 LYS A CA 1
ATOM 1419 C C . LYS A 1 179 ? 16.162 -7.079 1.441 1.00 97.12 179 LYS A C 1
ATOM 1421 O O . LYS A 1 179 ? 16.994 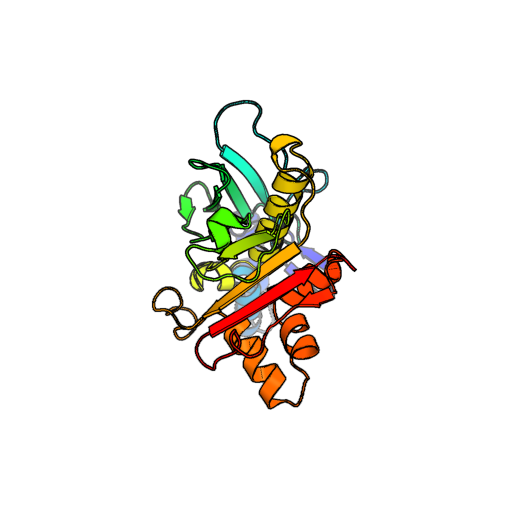-6.444 0.796 1.00 97.12 179 LYS A O 1
ATOM 1426 N N . ALA A 1 180 ? 15.839 -6.754 2.689 1.00 94.56 180 ALA A N 1
ATOM 1427 C CA . ALA A 1 180 ? 16.500 -5.701 3.461 1.00 94.56 180 ALA A CA 1
ATOM 1428 C C . ALA A 1 180 ? 16.152 -5.821 4.952 1.00 94.56 180 ALA A C 1
ATOM 1430 O O . ALA A 1 180 ? 15.027 -6.181 5.299 1.00 94.56 180 ALA A O 1
ATOM 1431 N N . THR A 1 181 ? 17.080 -5.424 5.828 1.00 93.44 181 THR A N 1
ATOM 1432 C CA . THR A 1 181 ? 16.907 -5.437 7.297 1.00 93.44 181 THR A CA 1
ATOM 1433 C C . THR A 1 181 ? 15.722 -4.596 7.765 1.00 93.44 181 THR A C 1
ATOM 1435 O O . THR A 1 181 ? 15.036 -4.936 8.719 1.00 93.44 181 THR A O 1
ATOM 1438 N N . MET A 1 182 ? 15.378 -3.535 7.030 1.00 90.44 182 MET A N 1
ATOM 1439 C CA . MET A 1 182 ? 14.183 -2.742 7.330 1.00 90.44 182 MET A CA 1
ATOM 1440 C C . MET A 1 182 ? 12.875 -3.553 7.281 1.00 90.44 182 MET A C 1
ATOM 1442 O O . MET A 1 182 ? 11.879 -3.101 7.838 1.00 90.44 182 MET A O 1
ATOM 1446 N N . TYR A 1 183 ? 12.867 -4.729 6.646 1.00 92.94 183 TYR A N 1
ATOM 1447 C CA . TYR A 1 183 ? 11.720 -5.634 6.569 1.00 92.94 183 TYR A CA 1
ATOM 1448 C C . TYR A 1 183 ? 11.824 -6.829 7.536 1.00 92.94 183 TYR A C 1
ATOM 1450 O O . TYR A 1 183 ? 11.160 -7.839 7.316 1.00 92.94 183 TYR A O 1
ATOM 1458 N N . GLU A 1 184 ? 12.646 -6.763 8.589 1.00 91.94 184 GLU A N 1
ATOM 1459 C CA . GLU A 1 184 ? 12.793 -7.836 9.593 1.00 91.94 184 GLU A CA 1
ATOM 1460 C C . GLU A 1 184 ? 11.452 -8.296 10.189 1.00 91.94 184 GLU A C 1
ATOM 1462 O O . GLU A 1 184 ? 11.192 -9.498 10.240 1.00 91.94 184 GLU A O 1
ATOM 1467 N N . ASP A 1 185 ? 10.542 -7.362 10.492 1.00 89.31 185 ASP A N 1
ATOM 1468 C CA . ASP A 1 185 ? 9.161 -7.642 10.936 1.00 89.31 185 ASP A CA 1
ATOM 1469 C C . ASP A 1 185 ? 8.371 -8.553 9.969 1.00 89.31 185 ASP A C 1
ATOM 1471 O O . ASP A 1 185 ? 7.389 -9.198 10.354 1.00 89.31 185 ASP A O 1
ATOM 1475 N N . TYR A 1 186 ? 8.796 -8.597 8.705 1.00 90.25 186 TYR A N 1
ATOM 1476 C CA . TYR A 1 186 ? 8.211 -9.360 7.604 1.00 90.25 186 TYR A CA 1
ATOM 1477 C C . TYR A 1 186 ? 9.118 -10.495 7.104 1.00 90.25 186 TYR A C 1
ATOM 1479 O O . TYR A 1 186 ? 8.922 -10.994 5.997 1.00 90.25 186 TYR A O 1
ATOM 1487 N N . GLY A 1 187 ? 10.098 -10.928 7.902 1.00 92.44 187 GLY A N 1
ATOM 1488 C CA . GLY A 1 187 ? 11.014 -12.014 7.532 1.00 92.44 187 GLY A CA 1
ATOM 1489 C C . GLY A 1 187 ? 12.204 -11.563 6.681 1.00 92.44 187 GLY A C 1
ATOM 1490 O O . GLY A 1 187 ? 12.778 -12.368 5.953 1.00 92.44 187 GLY A O 1
ATOM 1491 N N . GLY A 1 188 ? 12.571 -10.280 6.745 1.00 94.50 188 GLY A N 1
ATOM 1492 C CA . GLY A 1 188 ? 13.765 -9.729 6.091 1.00 94.50 188 GLY A CA 1
ATOM 1493 C C . GLY A 1 188 ? 13.570 -9.343 4.623 1.00 94.50 188 GLY A C 1
ATOM 1494 O O . GLY A 1 188 ? 14.539 -9.011 3.937 1.00 94.50 188 GLY A O 1
ATOM 1495 N N . GLN A 1 189 ? 12.334 -9.354 4.118 1.00 95.19 189 GLN A N 1
ATOM 1496 C CA . GLN A 1 189 ? 12.029 -8.934 2.752 1.00 95.19 189 GLN A CA 1
ATOM 1497 C C . GLN A 1 189 ? 10.649 -8.302 2.609 1.00 95.19 189 GLN A C 1
ATOM 1499 O O . GLN A 1 189 ? 9.738 -8.562 3.393 1.00 95.19 189 GLN A O 1
ATOM 1504 N N . SER A 1 190 ? 10.476 -7.478 1.575 1.00 94.88 190 SER A N 1
ATOM 1505 C CA . SER A 1 190 ? 9.173 -6.866 1.312 1.00 94.88 190 SER A CA 1
ATOM 1506 C C . SER A 1 190 ? 8.099 -7.928 1.013 1.00 94.88 190 SER A C 1
ATOM 1508 O O . SER A 1 190 ? 8.349 -8.935 0.340 1.00 94.88 190 SER A O 1
ATOM 1510 N N . ILE A 1 191 ? 6.861 -7.674 1.450 1.00 94.25 191 ILE A N 1
ATOM 1511 C CA . ILE A 1 191 ? 5.722 -8.573 1.190 1.00 94.25 191 ILE A CA 1
ATOM 1512 C C . ILE A 1 191 ? 5.495 -8.753 -0.317 1.00 94.25 191 ILE A C 1
ATOM 1514 O O . ILE A 1 191 ? 5.167 -9.849 -0.763 1.00 94.25 191 ILE A O 1
ATOM 1518 N N . ASN A 1 192 ? 5.693 -7.699 -1.115 1.00 96.81 192 ASN A N 1
ATOM 1519 C CA . ASN A 1 192 ? 5.547 -7.790 -2.566 1.00 96.81 192 ASN A CA 1
ATOM 1520 C C . ASN A 1 192 ? 6.571 -8.746 -3.191 1.00 96.81 192 ASN A C 1
ATOM 1522 O O . ASN A 1 192 ? 6.186 -9.521 -4.061 1.00 96.81 192 ASN A O 1
ATOM 1526 N N . LEU A 1 193 ? 7.826 -8.751 -2.719 1.00 97.69 193 LEU A N 1
ATOM 1527 C CA . LEU A 1 193 ? 8.837 -9.707 -3.188 1.00 97.69 193 LEU A CA 1
ATOM 1528 C C . LEU A 1 193 ? 8.418 -11.147 -2.866 1.00 97.69 193 LEU A C 1
ATOM 1530 O O . LEU A 1 193 ? 8.460 -12.010 -3.738 1.00 97.69 193 LEU A O 1
ATOM 1534 N N . THR A 1 194 ? 7.938 -11.379 -1.639 1.00 97.06 194 THR A N 1
ATOM 1535 C CA . THR A 1 194 ? 7.417 -12.690 -1.215 1.00 97.06 194 THR A CA 1
ATOM 1536 C C . THR A 1 194 ? 6.278 -13.145 -2.130 1.00 97.06 194 THR A C 1
ATOM 1538 O O . THR A 1 194 ? 6.339 -14.224 -2.713 1.00 97.06 194 THR A O 1
ATOM 1541 N N . LYS A 1 195 ? 5.265 -12.291 -2.328 1.00 97.75 195 LYS A N 1
ATOM 1542 C CA . LYS A 1 195 ? 4.089 -12.601 -3.157 1.00 97.75 195 LYS A CA 1
ATOM 1543 C C . LYS A 1 195 ? 4.443 -12.818 -4.626 1.00 97.75 195 LYS A C 1
ATOM 1545 O O . LYS A 1 195 ? 3.850 -13.679 -5.271 1.00 97.75 195 LYS A O 1
ATOM 1550 N N . PHE A 1 196 ? 5.411 -12.068 -5.147 1.00 98.56 196 PHE A N 1
ATOM 1551 C CA . PHE A 1 196 ? 5.904 -12.250 -6.507 1.00 98.56 196 PHE A CA 1
ATOM 1552 C C . PHE A 1 196 ? 6.519 -13.643 -6.690 1.00 98.56 196 PHE A C 1
ATOM 1554 O O . PHE A 1 196 ? 6.138 -14.360 -7.614 1.00 98.56 196 PHE A O 1
ATOM 1561 N N . TRP A 1 197 ? 7.420 -14.059 -5.796 1.00 98.38 197 TRP A N 1
ATOM 1562 C CA . TRP A 1 197 ? 8.073 -15.365 -5.907 1.00 98.38 197 TRP A CA 1
ATOM 1563 C C . TRP A 1 197 ? 7.137 -16.540 -5.617 1.00 98.38 197 TRP A C 1
ATOM 1565 O O . TRP A 1 197 ? 7.215 -17.542 -6.323 1.00 98.38 197 TRP A O 1
ATOM 1575 N N . GLU A 1 198 ? 6.189 -16.401 -4.684 1.00 98.19 198 GLU A N 1
ATOM 1576 C CA . GLU A 1 198 ? 5.109 -17.384 -4.486 1.00 98.19 198 GLU A CA 1
ATOM 1577 C C . GLU A 1 198 ? 4.303 -17.600 -5.778 1.00 98.19 198 GLU A C 1
ATOM 1579 O O . GLU A 1 198 ? 4.047 -18.732 -6.187 1.00 98.19 198 GLU A O 1
ATOM 1584 N N . ALA A 1 199 ? 3.936 -16.516 -6.467 1.00 98.50 199 ALA A N 1
ATOM 1585 C CA . ALA A 1 199 ? 3.220 -16.588 -7.735 1.00 98.50 199 ALA A CA 1
ATOM 1586 C C . ALA A 1 199 ? 4.055 -17.233 -8.853 1.00 98.50 199 ALA A C 1
ATOM 1588 O O . ALA A 1 199 ? 3.527 -18.043 -9.617 1.00 98.50 199 ALA A O 1
ATOM 1589 N N . ARG A 1 200 ? 5.352 -16.907 -8.936 1.00 98.38 200 ARG A N 1
ATOM 1590 C CA . ARG A 1 200 ? 6.280 -17.524 -9.899 1.00 98.38 200 ARG A CA 1
ATOM 1591 C C . ARG A 1 200 ? 6.451 -19.021 -9.644 1.00 98.38 200 ARG A C 1
ATOM 1593 O O . ARG A 1 200 ? 6.414 -19.791 -10.599 1.00 98.38 200 ARG A O 1
ATOM 1600 N N . ALA A 1 201 ? 6.579 -19.433 -8.383 1.00 98.31 201 ALA A N 1
ATOM 1601 C CA . ALA A 1 201 ? 6.657 -20.842 -7.993 1.00 98.31 201 ALA A CA 1
ATOM 1602 C C . ALA A 1 201 ? 5.370 -21.613 -8.337 1.00 98.31 201 ALA A C 1
ATOM 1604 O O . ALA A 1 201 ? 5.429 -22.784 -8.696 1.00 98.31 201 ALA A O 1
ATOM 1605 N N . ALA A 1 202 ? 4.218 -20.938 -8.313 1.00 98.38 202 ALA A N 1
ATOM 1606 C CA . ALA A 1 202 ? 2.936 -21.482 -8.760 1.00 98.38 202 ALA A CA 1
ATOM 1607 C C . ALA A 1 202 ? 2.751 -21.495 -10.296 1.00 98.38 202 ALA A C 1
ATOM 1609 O O . ALA A 1 202 ? 1.642 -21.719 -10.775 1.00 98.38 202 ALA A O 1
ATOM 1610 N N . GLY A 1 203 ? 3.801 -21.220 -11.080 1.00 98.25 203 GLY A N 1
ATOM 1611 C CA . GLY A 1 203 ? 3.780 -21.297 -12.545 1.00 98.25 203 GLY A CA 1
ATOM 1612 C C . GLY A 1 203 ? 3.254 -20.052 -13.265 1.00 98.25 203 GLY A C 1
ATOM 1613 O O . GLY A 1 203 ? 3.194 -20.048 -14.493 1.00 98.25 203 GLY A O 1
ATOM 1614 N N . LYS A 1 204 ? 2.908 -18.976 -12.546 1.00 98.44 204 LYS A N 1
ATOM 1615 C CA . LYS A 1 204 ? 2.442 -17.725 -13.171 1.00 98.44 204 LYS A CA 1
ATOM 1616 C C . LYS A 1 204 ? 3.569 -17.035 -13.923 1.00 98.44 204 LYS A C 1
ATOM 1618 O O . LYS A 1 204 ? 4.709 -17.036 -13.454 1.00 98.44 204 LYS A O 1
ATOM 1623 N N . SER A 1 205 ? 3.262 -16.380 -15.040 1.00 98.38 205 SER A N 1
ATOM 1624 C CA . SER A 1 205 ? 4.201 -15.511 -15.768 1.00 98.38 205 SER A CA 1
ATOM 1625 C C . SER A 1 205 ? 4.694 -14.335 -14.904 1.00 98.38 205 SER A C 1
ATOM 1627 O O . SER A 1 205 ? 4.161 -14.066 -13.828 1.00 98.38 205 SER A O 1
ATOM 1629 N N . ILE A 1 206 ? 5.728 -13.612 -15.355 1.00 98.31 206 ILE A N 1
ATOM 1630 C CA . ILE A 1 206 ? 6.243 -12.428 -14.636 1.00 98.31 206 ILE A CA 1
ATOM 1631 C C . ILE A 1 206 ? 5.155 -11.361 -14.482 1.00 98.31 206 ILE A C 1
ATOM 1633 O O . ILE A 1 206 ? 5.004 -10.793 -13.403 1.00 98.31 206 ILE A O 1
ATOM 1637 N N . GLU A 1 207 ? 4.379 -11.113 -15.535 1.00 98.06 207 GLU A N 1
ATOM 1638 C CA . GLU A 1 207 ? 3.288 -10.140 -15.513 1.00 98.06 207 GLU A CA 1
ATOM 1639 C C . GLU A 1 207 ? 2.187 -10.547 -14.525 1.00 98.06 207 GLU A C 1
ATOM 1641 O O . GLU A 1 207 ? 1.794 -9.757 -13.664 1.00 98.06 207 GLU A O 1
ATOM 1646 N N . GLU A 1 208 ? 1.735 -11.800 -14.576 1.00 98.25 208 GLU A N 1
ATOM 1647 C CA . GLU A 1 208 ? 0.724 -12.310 -13.646 1.00 98.25 208 GLU A CA 1
ATOM 1648 C C . GLU A 1 208 ? 1.216 -12.303 -12.194 1.00 98.25 208 GLU A C 1
ATOM 1650 O O . GLU A 1 208 ? 0.461 -11.955 -11.281 1.00 98.25 208 GLU A O 1
ATOM 1655 N N . ALA A 1 209 ? 2.487 -12.652 -11.970 1.00 98.50 209 ALA A N 1
ATOM 1656 C CA . ALA A 1 209 ? 3.111 -12.583 -10.656 1.00 98.50 209 ALA A CA 1
ATOM 1657 C C . ALA A 1 209 ? 3.174 -11.139 -10.148 1.00 98.50 209 ALA A C 1
ATOM 1659 O O . ALA A 1 209 ? 2.759 -10.873 -9.018 1.00 98.50 209 ALA A O 1
ATOM 1660 N N . ALA A 1 210 ? 3.588 -10.190 -10.990 1.00 98.25 210 ALA A N 1
ATOM 1661 C CA . ALA A 1 210 ? 3.622 -8.771 -10.651 1.00 98.25 210 ALA A CA 1
ATOM 1662 C C . ALA A 1 210 ? 2.238 -8.247 -10.257 1.00 98.25 210 ALA A C 1
ATOM 1664 O O . ALA A 1 210 ? 2.091 -7.611 -9.210 1.00 98.25 210 ALA A O 1
ATOM 1665 N N . LEU A 1 211 ? 1.211 -8.567 -11.048 1.00 97.88 211 LEU A N 1
ATOM 1666 C CA . LEU A 1 211 ? -0.175 -8.155 -10.808 1.00 97.88 211 LEU A CA 1
ATOM 1667 C C . LEU A 1 211 ? -0.821 -8.847 -9.597 1.00 97.88 211 LEU A C 1
ATOM 1669 O O . LEU A 1 211 ? -1.823 -8.349 -9.086 1.00 97.88 211 LEU A O 1
ATOM 1673 N N . SER A 1 212 ? -0.256 -9.957 -9.114 1.00 97.56 212 SER A N 1
ATOM 1674 C CA . SER A 1 212 ? -0.718 -10.640 -7.895 1.00 97.56 212 SER A CA 1
ATOM 1675 C C . SER A 1 212 ? -0.196 -10.023 -6.592 1.00 97.56 212 SER A C 1
ATOM 1677 O O . SER A 1 212 ? -0.720 -10.314 -5.516 1.00 97.56 212 SER A O 1
ATOM 1679 N N . THR A 1 213 ? 0.817 -9.156 -6.671 1.00 97.12 213 THR A N 1
ATOM 1680 C CA . THR A 1 213 ? 1.360 -8.449 -5.503 1.00 97.12 213 THR A CA 1
ATOM 1681 C C . THR A 1 213 ? 0.391 -7.382 -4.977 1.00 97.12 213 THR A C 1
ATOM 1683 O O . THR A 1 213 ? -0.569 -6.997 -5.653 1.00 97.12 213 THR A O 1
ATOM 1686 N N . PHE A 1 214 ? 0.642 -6.853 -3.772 1.00 95.00 214 PHE A N 1
ATOM 1687 C CA . PHE A 1 214 ? -0.129 -5.717 -3.255 1.00 95.00 214 PHE A CA 1
ATOM 1688 C C . PHE A 1 214 ? -0.025 -4.521 -4.209 1.00 95.00 214 PHE A C 1
ATOM 1690 O O . PHE A 1 214 ? -1.049 -3.987 -4.625 1.00 95.00 214 PHE A O 1
ATOM 1697 N N . THR A 1 215 ? 1.191 -4.136 -4.612 1.00 95.06 215 THR A N 1
ATOM 1698 C CA . THR A 1 215 ? 1.376 -3.002 -5.526 1.00 95.06 215 THR A CA 1
ATOM 1699 C C . THR A 1 215 ? 0.667 -3.261 -6.855 1.00 95.06 215 THR A C 1
ATOM 1701 O O . THR A 1 215 ? -0.151 -2.446 -7.271 1.00 95.06 215 THR A O 1
ATOM 1704 N N . GLY A 1 216 ? 0.898 -4.413 -7.492 1.00 96.06 216 GLY A N 1
ATOM 1705 C CA . GLY A 1 216 ? 0.325 -4.697 -8.808 1.00 96.06 216 GLY A CA 1
ATOM 1706 C C . GLY A 1 216 ? -1.199 -4.790 -8.817 1.00 96.06 216 GLY A C 1
ATOM 1707 O O . GLY A 1 216 ? -1.840 -4.211 -9.695 1.00 96.06 216 GLY A O 1
ATOM 1708 N N . SER A 1 217 ? -1.802 -5.436 -7.816 1.00 96.38 217 SER A N 1
ATOM 1709 C CA . SER A 1 217 ? -3.265 -5.537 -7.717 1.00 96.38 217 SER A CA 1
ATOM 1710 C C . SER A 1 217 ? -3.926 -4.169 -7.520 1.00 96.38 217 SER A C 1
ATOM 1712 O O . SER A 1 217 ? -4.931 -3.869 -8.172 1.00 96.38 217 SER A O 1
ATOM 1714 N N . LYS A 1 218 ? -3.337 -3.299 -6.687 1.00 95.25 218 LYS A N 1
ATOM 1715 C CA . LYS A 1 218 ? -3.829 -1.928 -6.483 1.00 95.25 218 LYS A CA 1
ATOM 1716 C C . LYS A 1 218 ? -3.642 -1.055 -7.715 1.00 95.25 218 LYS A C 1
ATOM 1718 O O . LYS A 1 218 ? -4.566 -0.331 -8.080 1.00 95.25 218 LYS A O 1
ATOM 1723 N N . MET A 1 219 ? -2.504 -1.161 -8.397 1.00 94.56 219 MET A N 1
ATOM 1724 C CA . MET A 1 219 ? -2.263 -0.412 -9.632 1.00 94.56 219 MET A CA 1
ATOM 1725 C C . MET A 1 219 ? -3.205 -0.838 -10.756 1.00 94.56 219 MET A C 1
ATOM 1727 O O . MET A 1 219 ? -3.806 0.022 -11.404 1.00 94.56 219 MET A O 1
ATOM 1731 N N . LYS A 1 220 ? -3.443 -2.144 -10.919 1.00 95.62 220 LYS A N 1
ATOM 1732 C CA . LYS A 1 220 ? -4.426 -2.671 -11.876 1.00 95.62 220 LYS A CA 1
ATOM 1733 C C . LYS A 1 220 ? -5.822 -2.103 -11.626 1.00 95.62 220 LYS A C 1
ATOM 1735 O O . LYS A 1 220 ? -6.459 -1.641 -12.569 1.00 95.62 220 LYS A O 1
ATOM 1740 N N . ALA A 1 221 ? -6.272 -2.088 -10.368 1.00 94.88 221 ALA A N 1
ATOM 1741 C CA . ALA A 1 221 ? -7.574 -1.534 -9.986 1.00 94.88 221 ALA A CA 1
ATOM 1742 C C . ALA A 1 221 ? -7.700 -0.025 -10.275 1.00 94.88 221 ALA A C 1
ATOM 1744 O O . ALA A 1 221 ? -8.804 0.470 -10.473 1.00 94.88 221 ALA A O 1
ATOM 1745 N N . LYS A 1 222 ? -6.575 0.698 -10.341 1.00 92.75 222 LYS A N 1
ATOM 1746 C CA . LYS A 1 222 ? -6.505 2.137 -10.648 1.00 92.75 222 LYS A CA 1
ATOM 1747 C C . LYS A 1 222 ? -6.214 2.437 -12.128 1.00 92.75 222 LYS A C 1
ATOM 1749 O O . LYS A 1 222 ? -5.907 3.577 -12.463 1.00 92.75 222 LYS A O 1
ATOM 1754 N N . GLY A 1 223 ? -6.279 1.436 -13.012 1.00 93.44 223 GLY A N 1
ATOM 1755 C CA . GLY A 1 223 ? -6.071 1.602 -14.460 1.00 93.44 223 GLY A CA 1
ATOM 1756 C C . GLY A 1 223 ? -4.615 1.501 -14.935 1.00 93.44 223 GLY A C 1
ATOM 1757 O O . GLY A 1 223 ? -4.349 1.650 -16.126 1.00 93.44 223 GLY A O 1
ATOM 1758 N N . PHE A 1 224 ? -3.673 1.186 -14.044 1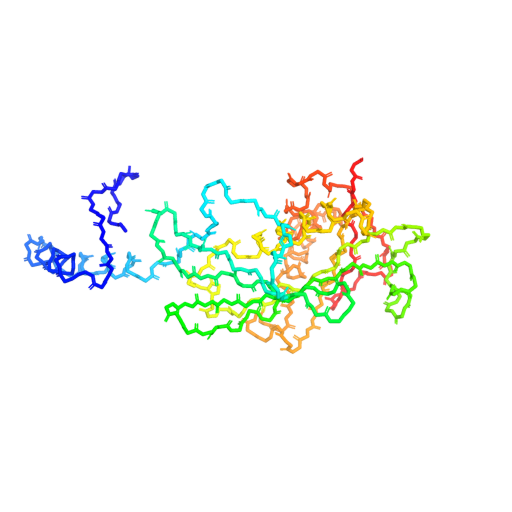.00 94.06 224 PHE A N 1
ATOM 1759 C CA . PHE A 1 224 ? -2.249 1.024 -14.354 1.00 94.06 224 PHE A CA 1
ATOM 1760 C C . PHE A 1 224 ? -1.895 -0.459 -14.507 1.00 94.06 224 PHE A C 1
ATOM 1762 O O . PHE A 1 224 ? -1.145 -1.036 -13.721 1.00 94.06 224 PHE A O 1
ATOM 1769 N N . GLY A 1 225 ? -2.546 -1.114 -15.469 1.00 92.81 225 GLY A N 1
ATOM 1770 C CA . GLY A 1 225 ? -2.439 -2.561 -15.663 1.00 92.81 225 GLY A CA 1
ATOM 1771 C C . GLY A 1 225 ? -1.287 -3.011 -16.559 1.00 92.81 225 GLY A C 1
ATOM 1772 O O . GLY A 1 225 ? -1.024 -4.207 -16.597 1.00 92.81 225 GLY A O 1
ATOM 1773 N N . LYS A 1 226 ? -0.629 -2.100 -17.289 1.00 97.00 226 LYS A N 1
ATOM 1774 C CA . LYS A 1 226 ? 0.457 -2.451 -18.211 1.00 97.00 226 LYS A CA 1
ATOM 1775 C C . LYS A 1 226 ? 1.743 -2.673 -17.423 1.00 97.00 226 LYS A C 1
ATOM 1777 O O . LYS A 1 226 ? 2.243 -1.747 -16.787 1.00 97.00 226 LYS A O 1
ATOM 1782 N N . VAL A 1 227 ? 2.285 -3.884 -17.479 1.00 97.62 227 VAL A N 1
ATOM 1783 C CA . VAL A 1 227 ? 3.510 -4.250 -16.761 1.00 97.62 227 VAL A CA 1
ATOM 1784 C C . VAL A 1 227 ? 4.720 -4.113 -17.685 1.00 97.62 227 VAL A C 1
ATOM 1786 O O . VAL A 1 227 ? 4.763 -4.719 -18.753 1.00 97.62 227 VAL A O 1
ATOM 1789 N N . ARG A 1 228 ? 5.724 -3.328 -17.278 1.00 97.25 228 ARG A N 1
ATOM 1790 C CA . ARG A 1 228 ? 7.028 -3.232 -17.959 1.00 97.25 228 ARG A CA 1
ATOM 1791 C C . ARG A 1 228 ? 8.135 -3.720 -17.033 1.00 97.25 228 ARG A C 1
ATOM 1793 O O . ARG A 1 228 ? 8.248 -3.253 -15.900 1.00 97.25 228 ARG A O 1
ATOM 1800 N N . TYR A 1 229 ? 8.973 -4.617 -17.542 1.00 96.75 229 TYR A N 1
ATOM 1801 C CA . TYR A 1 229 ? 10.112 -5.182 -16.824 1.00 96.75 229 TYR A CA 1
ATOM 1802 C C . TYR A 1 229 ? 11.260 -5.515 -17.785 1.00 96.75 229 TYR A C 1
ATOM 1804 O O . TYR A 1 229 ? 11.049 -5.683 -18.984 1.00 96.75 229 TYR A O 1
ATOM 1812 N N . GLY A 1 230 ? 12.469 -5.629 -17.237 1.00 95.69 230 GLY A N 1
ATOM 1813 C CA . GLY A 1 230 ? 13.625 -6.235 -17.898 1.00 95.69 230 GLY A CA 1
ATOM 1814 C C . GLY A 1 230 ? 14.141 -7.385 -17.039 1.00 95.69 230 GLY A C 1
ATOM 1815 O O . GLY A 1 230 ? 14.102 -7.290 -15.813 1.00 95.69 230 GLY A O 1
ATOM 1816 N N . LEU A 1 231 ? 14.599 -8.478 -17.653 1.00 96.06 231 LEU A N 1
ATOM 1817 C CA . LEU A 1 231 ? 15.051 -9.667 -16.913 1.00 96.06 231 LEU A CA 1
ATOM 1818 C C . LEU A 1 231 ? 16.244 -9.368 -15.994 1.00 96.06 231 LEU A C 1
ATOM 1820 O O . LEU A 1 231 ? 16.349 -9.953 -14.923 1.00 96.06 231 LEU A O 1
ATOM 1824 N N . GLN A 1 232 ? 17.084 -8.397 -16.359 1.00 95.06 232 GLN A N 1
ATOM 1825 C CA . GLN A 1 232 ? 18.193 -7.919 -15.532 1.00 95.06 232 GLN A CA 1
ATOM 1826 C C . GLN A 1 232 ? 17.753 -7.283 -14.202 1.00 95.06 232 GLN A C 1
ATOM 1828 O O . GLN A 1 232 ? 18.572 -7.121 -13.306 1.00 95.06 232 GLN A O 1
ATOM 1833 N N . TYR A 1 233 ? 16.475 -6.912 -14.076 1.00 96.31 233 TYR A N 1
ATOM 1834 C CA . TYR A 1 233 ? 15.892 -6.306 -12.877 1.00 96.31 233 TYR A CA 1
ATOM 1835 C C . TYR A 1 233 ? 15.100 -7.301 -12.018 1.00 96.31 233 TYR A C 1
ATOM 1837 O O . TYR A 1 233 ? 14.369 -6.894 -11.114 1.00 96.31 233 TYR A O 1
ATOM 1845 N N . ILE A 1 234 ? 15.185 -8.596 -12.331 1.00 97.56 234 ILE A N 1
ATOM 1846 C CA . ILE A 1 234 ? 14.453 -9.659 -11.646 1.00 97.56 234 ILE A CA 1
ATOM 1847 C C . ILE A 1 234 ? 15.469 -10.677 -11.146 1.00 97.56 234 ILE A C 1
ATOM 1849 O O . ILE A 1 234 ? 15.973 -11.513 -11.890 1.00 97.56 234 ILE A O 1
ATOM 1853 N N . THR A 1 235 ? 15.748 -10.606 -9.854 1.00 97.31 235 THR A N 1
ATOM 1854 C CA . THR A 1 235 ? 16.646 -11.507 -9.134 1.00 97.31 235 THR A CA 1
ATOM 1855 C C . THR A 1 235 ? 15.960 -11.991 -7.867 1.00 97.31 235 THR A C 1
ATOM 1857 O O . THR A 1 235 ? 15.038 -11.352 -7.362 1.00 97.31 235 THR A O 1
ATOM 1860 N N . GLU A 1 236 ? 16.425 -13.100 -7.300 1.00 95.81 236 GLU A N 1
ATOM 1861 C CA . GLU A 1 236 ? 15.835 -13.654 -6.077 1.00 95.81 236 GLU A CA 1
ATOM 1862 C C . GLU A 1 236 ? 15.745 -12.622 -4.932 1.00 95.81 236 GLU A C 1
ATOM 1864 O O . GLU A 1 236 ? 14.778 -12.598 -4.170 1.00 95.81 236 GLU A O 1
ATOM 1869 N N . ASN A 1 237 ? 16.730 -11.727 -4.838 1.00 97.31 237 ASN A N 1
ATOM 1870 C CA . ASN A 1 237 ? 16.824 -10.742 -3.764 1.00 97.31 237 ASN A CA 1
ATOM 1871 C C . ASN A 1 237 ? 16.125 -9.415 -4.078 1.00 97.31 237 ASN A C 1
ATOM 1873 O O . ASN A 1 237 ? 15.908 -8.617 -3.164 1.00 97.31 237 ASN A O 1
ATOM 1877 N N . GLU A 1 238 ? 15.801 -9.164 -5.345 1.00 97.38 238 GLU A N 1
ATOM 1878 C CA . GLU A 1 238 ? 15.314 -7.872 -5.810 1.00 97.38 238 GLU A CA 1
ATOM 1879 C C . GLU A 1 238 ? 14.521 -7.994 -7.111 1.00 97.38 238 GLU A C 1
ATOM 1881 O O . GLU A 1 238 ? 14.981 -8.590 -8.083 1.00 97.38 238 GLU A O 1
ATOM 1886 N N . VAL A 1 239 ? 13.348 -7.367 -7.140 1.00 98.06 239 VAL A N 1
ATOM 1887 C CA . VAL A 1 239 ? 12.472 -7.285 -8.307 1.00 98.06 239 VAL A CA 1
ATOM 1888 C C . VAL A 1 239 ? 12.063 -5.832 -8.516 1.00 98.06 239 VAL A C 1
ATOM 1890 O O . VAL A 1 239 ? 11.506 -5.203 -7.610 1.00 98.06 239 VAL A O 1
ATOM 1893 N N . ILE A 1 240 ? 12.322 -5.307 -9.716 1.00 97.62 240 ILE A N 1
ATOM 1894 C CA . ILE A 1 240 ? 11.925 -3.954 -10.122 1.00 97.62 240 ILE A CA 1
ATOM 1895 C C . ILE A 1 240 ? 10.974 -4.036 -11.313 1.00 97.62 240 ILE A C 1
ATOM 1897 O O . ILE A 1 240 ? 11.331 -4.539 -12.380 1.00 97.62 240 ILE A O 1
ATOM 1901 N N . ILE A 1 241 ? 9.750 -3.545 -11.124 1.00 97.69 241 ILE A N 1
ATOM 1902 C CA . ILE A 1 241 ? 8.673 -3.613 -12.115 1.00 97.69 241 ILE A CA 1
ATOM 1903 C C . ILE A 1 241 ? 7.942 -2.279 -12.196 1.00 97.69 241 ILE A C 1
ATOM 1905 O O . ILE A 1 241 ? 7.612 -1.682 -11.173 1.00 97.69 241 ILE A O 1
ATOM 1909 N N . ASN A 1 242 ? 7.613 -1.847 -13.410 1.00 97.62 242 ASN A N 1
ATOM 1910 C CA . ASN A 1 242 ? 6.784 -0.669 -13.630 1.00 97.62 242 ASN A CA 1
ATOM 1911 C C . ASN A 1 242 ? 5.346 -1.061 -13.967 1.00 97.62 242 ASN A C 1
ATOM 1913 O O . ASN A 1 242 ? 5.108 -1.907 -14.829 1.00 97.62 242 ASN A O 1
ATOM 1917 N N . PHE A 1 243 ? 4.402 -0.376 -13.332 1.00 97.44 243 PHE A N 1
ATOM 1918 C CA . PHE A 1 243 ? 2.971 -0.433 -13.605 1.00 97.44 243 PHE A CA 1
ATOM 1919 C C . PHE A 1 243 ? 2.554 0.869 -14.280 1.00 97.44 243 PHE A C 1
ATOM 1921 O O . PHE A 1 243 ? 2.521 1.926 -13.647 1.00 97.44 243 PHE A O 1
ATOM 1928 N N . LEU A 1 244 ? 2.279 0.795 -15.575 1.00 96.19 244 LEU A N 1
ATOM 1929 C CA . LEU A 1 244 ? 1.985 1.929 -16.444 1.00 96.19 244 LEU A CA 1
ATOM 1930 C C . LEU A 1 244 ? 0.492 1.972 -16.767 1.00 96.19 244 LEU A C 1
ATOM 1932 O O . LEU A 1 244 ? -0.206 0.952 -16.680 1.00 96.19 244 LEU A O 1
ATOM 1936 N N . LYS A 1 245 ? 0.004 3.145 -17.181 1.00 90.50 245 LYS A N 1
ATOM 1937 C CA . LYS A 1 245 ? -1.326 3.247 -17.794 1.00 90.50 245 LYS A CA 1
ATOM 1938 C C . LYS A 1 245 ? -1.432 2.304 -18.995 1.00 90.50 245 LYS A C 1
ATOM 1940 O O . LYS A 1 245 ? -0.442 2.060 -19.690 1.00 90.50 245 LYS A O 1
ATOM 1945 N N . LYS A 1 246 ? -2.627 1.739 -19.170 1.00 79.12 246 LYS A N 1
ATOM 1946 C CA . LYS A 1 246 ? -2.969 0.975 -20.372 1.00 79.12 246 LYS A CA 1
ATOM 1947 C C . LYS A 1 246 ? -2.901 1.853 -21.614 1.00 79.12 246 LYS A C 1
ATOM 1949 O O . LYS A 1 246 ? -3.302 3.031 -21.501 1.00 79.12 246 LYS A O 1
#